Protein AF-A0A927V418-F1 (afdb_monomer)

Secondary structure (DSSP, 8-state):
--------------------SSS----EE-GGGEE-SSS-EETT-SSSSSEEEEE--TT-EEEEEESSSBSSSSS---EEEEETT-EEEEBPPPSTTSS--S-GGG-----EEEEEEEEETTEEEEEEEEEEEEETTTTEEEEEEEEEEE---BTTB-----HHHHHHHHHHHHTT-

Radius of gyration: 19.89 Å; Cα contacts (8 Å, |Δi|>4): 357; chains: 1; bounding box: 42×45×73 Å

pLDDT: mean 82.61, std 21.14, range [35.56, 98.81]

Foldseek 3Di:
DDDDDDDDDDPPPDQPFDQDDDARFTKGFDPPQWDFPDQKDALPDPPALAGKIAGADPFKKKWKAKPFADQGNADRHRIDIDTHRDITGGHGQADPVRGNDPDPPGGDFDKMKIKIFIDDPNAGFWIWIKIWHADPVRSMIGIDTLGTMGGDADVNHGGRDDPVNSVVVNVVSVVVD

Mean predicted aligned error: 9.59 Å

Structure (mmCIF, N/CA/C/O backbone):
data_AF-A0A927V418-F1
#
_entry.id   AF-A0A927V418-F1
#
loop_
_atom_site.group_PDB
_atom_site.id
_atom_site.type_symbol
_atom_site.label_atom_id
_atom_site.label_alt_id
_atom_site.label_comp_id
_atom_site.label_asym_id
_atom_site.label_entity_id
_atom_site.label_seq_id
_atom_site.pdbx_PDB_ins_code
_atom_site.Cartn_x
_atom_site.Cartn_y
_atom_site.Cartn_z
_atom_site.occupancy
_atom_site.B_iso_or_equiv
_atom_site.auth_seq_id
_atom_site.auth_comp_id
_atom_site.auth_asym_id
_atom_site.auth_atom_id
_atom_site.pdbx_PDB_model_num
ATOM 1 N N . MET A 1 1 ? 24.814 -30.895 47.192 1.00 38.69 1 MET A N 1
ATOM 2 C CA . MET A 1 1 ? 23.683 -30.718 46.252 1.00 38.69 1 MET A CA 1
ATOM 3 C C . MET A 1 1 ? 23.648 -29.269 45.797 1.00 38.69 1 MET A C 1
ATOM 5 O O . MET A 1 1 ? 23.411 -28.400 46.620 1.00 38.69 1 MET A O 1
ATOM 9 N N . LYS A 1 2 ? 23.977 -28.995 44.530 1.00 36.50 2 LYS A N 1
ATOM 10 C CA . LYS A 1 2 ? 23.901 -27.655 43.929 1.00 36.50 2 LYS A CA 1
ATOM 11 C C . LYS A 1 2 ? 22.624 -27.605 43.089 1.00 36.50 2 LYS A C 1
ATOM 13 O O . LYS A 1 2 ? 22.547 -28.309 42.086 1.00 36.50 2 LYS A O 1
ATOM 18 N N . HIS A 1 3 ? 21.628 -26.830 43.508 1.00 35.56 3 HIS A N 1
ATOM 19 C CA . HIS A 1 3 ? 20.439 -26.578 42.697 1.00 35.56 3 HIS A CA 1
ATOM 20 C C . HIS A 1 3 ? 20.798 -25.577 41.592 1.00 35.56 3 HIS A C 1
ATOM 22 O O . HIS A 1 3 ? 21.180 -24.445 41.877 1.00 35.56 3 HIS A O 1
ATOM 28 N N . LYS A 1 4 ? 20.713 -26.010 40.330 1.00 36.62 4 LYS A N 1
ATOM 29 C CA . LYS A 1 4 ? 20.701 -25.115 39.169 1.00 36.62 4 LYS A CA 1
ATOM 30 C C . LYS A 1 4 ? 19.264 -24.627 38.986 1.00 36.62 4 LYS A C 1
ATOM 32 O O . LYS A 1 4 ? 18.394 -25.422 38.640 1.00 36.62 4 LYS A O 1
ATOM 37 N N . LEU A 1 5 ? 19.023 -23.347 39.255 1.00 37.84 5 LEU A N 1
ATOM 38 C CA . LEU A 1 5 ? 17.782 -22.668 38.893 1.00 37.84 5 LEU A CA 1
ATOM 39 C C . LEU A 1 5 ? 17.856 -22.344 37.393 1.00 37.84 5 LEU A C 1
ATOM 41 O O . LEU A 1 5 ? 18.776 -21.657 36.951 1.00 37.84 5 LEU A O 1
ATOM 45 N N . SER A 1 6 ? 16.933 -22.905 36.615 1.00 37.12 6 SER A N 1
ATOM 46 C CA . SER A 1 6 ? 16.809 -22.669 35.177 1.00 37.12 6 SER A CA 1
ATOM 47 C C . SER A 1 6 ? 16.059 -21.355 34.960 1.00 37.12 6 SER A C 1
ATOM 49 O O . SER A 1 6 ? 14.931 -21.208 35.427 1.00 37.12 6 SER A O 1
ATOM 51 N N . VAL A 1 7 ? 16.692 -20.391 34.292 1.00 41.69 7 VAL A N 1
ATOM 52 C CA . VAL A 1 7 ? 16.068 -19.120 33.904 1.00 41.69 7 VAL A CA 1
ATOM 53 C C . VAL A 1 7 ? 15.251 -19.378 32.640 1.00 41.69 7 VAL A C 1
ATOM 55 O O . VAL A 1 7 ? 15.810 -19.575 31.564 1.00 41.69 7 VAL A O 1
ATOM 58 N N . VAL A 1 8 ? 13.925 -19.400 32.771 1.00 40.03 8 VAL A N 1
ATOM 59 C CA . VAL A 1 8 ? 13.009 -19.350 31.626 1.00 40.03 8 VAL A CA 1
ATOM 60 C C . VAL A 1 8 ? 12.964 -17.900 31.154 1.00 40.03 8 VAL A C 1
ATOM 62 O O . VAL A 1 8 ? 12.378 -17.040 31.809 1.00 40.03 8 VAL A O 1
ATOM 65 N N . GLY A 1 9 ? 13.642 -17.619 30.043 1.00 35.78 9 GLY A N 1
ATOM 66 C CA . GLY A 1 9 ? 13.575 -16.330 29.364 1.00 35.78 9 GLY A CA 1
ATOM 67 C C . GLY A 1 9 ? 12.214 -16.162 28.697 1.00 35.78 9 GLY A C 1
ATOM 68 O O . GLY A 1 9 ? 11.916 -16.835 27.713 1.00 35.78 9 GLY A O 1
ATOM 69 N N . VAL A 1 10 ? 11.386 -15.267 29.231 1.00 44.53 10 VAL A N 1
ATOM 70 C CA . VAL A 1 10 ? 10.172 -14.800 28.559 1.00 44.53 10 VAL A CA 1
ATOM 71 C C . VAL A 1 10 ? 10.591 -13.722 27.560 1.00 44.53 10 VAL A C 1
ATOM 73 O O . VAL A 1 10 ? 10.957 -12.613 27.944 1.00 44.53 10 VAL A O 1
ATOM 76 N N . LEU A 1 11 ? 10.566 -14.062 26.272 1.00 39.34 11 LEU A N 1
ATOM 77 C CA . LEU A 1 11 ? 10.676 -13.110 25.167 1.00 39.34 11 LEU A CA 1
ATOM 78 C C . LEU A 1 11 ? 9.386 -12.276 25.118 1.00 39.34 11 LEU A C 1
ATOM 80 O O . LEU A 1 11 ? 8.383 -12.698 24.545 1.00 39.34 11 LEU A O 1
ATOM 84 N N . LEU A 1 12 ? 9.396 -11.095 25.742 1.00 40.78 12 LEU A N 1
ATOM 85 C CA . LEU A 1 12 ? 8.393 -10.069 25.464 1.00 40.78 12 LEU A CA 1
ATOM 86 C C . LEU A 1 12 ? 8.683 -9.482 24.077 1.00 40.78 12 LEU A C 1
ATOM 88 O O . LEU A 1 12 ? 9.586 -8.662 23.921 1.00 40.78 12 LEU A O 1
ATOM 92 N N . PHE A 1 13 ? 7.902 -9.877 23.073 1.00 42.91 13 PHE A N 1
ATOM 93 C CA . PHE A 1 13 ? 7.750 -9.072 21.864 1.00 42.91 13 PHE A CA 1
ATOM 94 C C . PHE A 1 13 ? 7.069 -7.763 22.269 1.00 42.91 13 PHE A C 1
ATOM 96 O O . PHE A 1 13 ? 5.872 -7.727 22.557 1.00 42.91 13 PHE A O 1
ATOM 103 N N . GLY A 1 14 ? 7.864 -6.698 22.367 1.00 35.94 14 GLY A N 1
ATOM 104 C CA . GLY A 1 14 ? 7.381 -5.355 22.649 1.00 35.94 14 GLY A CA 1
ATOM 105 C C . GLY A 1 14 ? 6.449 -4.894 21.537 1.00 35.94 14 GLY A C 1
ATOM 106 O O . GLY A 1 14 ? 6.894 -4.540 20.449 1.00 35.94 14 GLY A O 1
ATOM 107 N N . VAL A 1 15 ? 5.148 -4.892 21.815 1.00 45.62 15 VAL A N 1
ATOM 108 C CA . VAL A 1 15 ? 4.172 -4.133 21.036 1.00 45.62 15 VAL A CA 1
ATOM 109 C C . VAL A 1 15 ? 4.463 -2.663 21.320 1.00 45.62 15 VAL A C 1
ATOM 111 O O . VAL A 1 15 ? 4.125 -2.152 22.387 1.00 45.62 15 VAL A O 1
ATOM 114 N N . ILE A 1 16 ? 5.159 -1.995 20.401 1.00 45.41 16 ILE A N 1
ATOM 115 C CA . ILE A 1 16 ? 5.385 -0.551 20.480 1.00 45.41 16 ILE A CA 1
ATOM 116 C C . ILE A 1 16 ? 4.035 0.120 20.212 1.00 45.41 16 ILE A C 1
ATOM 118 O O . ILE A 1 16 ? 3.603 0.249 19.069 1.00 45.41 16 ILE A O 1
ATOM 122 N N . LEU A 1 17 ? 3.337 0.489 21.287 1.00 42.97 17 LEU A N 1
ATOM 123 C CA . LEU A 1 17 ? 2.155 1.342 21.233 1.00 42.97 17 LEU A CA 1
ATOM 124 C C . LEU A 1 17 ? 2.634 2.780 21.023 1.00 42.97 17 LEU A C 1
ATOM 126 O O . LEU A 1 17 ? 3.078 3.435 21.965 1.00 42.97 17 LEU A O 1
ATOM 130 N N . ILE A 1 18 ? 2.566 3.267 19.787 1.00 54.09 18 ILE A N 1
ATOM 131 C CA . ILE A 1 18 ? 2.773 4.685 19.493 1.00 54.09 18 ILE A CA 1
ATOM 132 C C . ILE A 1 18 ? 1.491 5.414 19.912 1.00 54.09 18 ILE A C 1
ATOM 134 O O . ILE A 1 18 ? 0.432 5.216 19.319 1.00 54.09 18 ILE A O 1
ATOM 138 N N . VAL A 1 19 ? 1.568 6.212 20.980 1.00 42.97 19 VAL A N 1
ATOM 139 C CA . VAL A 1 19 ? 0.462 7.048 21.468 1.00 42.97 19 VAL A CA 1
ATOM 140 C C . VAL A 1 19 ? 0.762 8.496 21.086 1.00 42.97 19 VAL A C 1
ATOM 142 O O . VAL A 1 19 ? 1.506 9.180 21.783 1.00 42.97 19 VAL A O 1
ATOM 145 N N . CYS A 1 20 ? 0.183 8.970 19.982 1.00 42.88 20 CYS A N 1
ATOM 146 C CA . CYS A 1 20 ? 0.191 10.386 19.609 1.00 42.88 20 CYS A CA 1
ATOM 147 C C . CYS A 1 20 ? -1.203 10.979 19.859 1.00 42.88 20 CYS A C 1
ATOM 149 O O . CYS A 1 20 ? -2.197 10.517 19.306 1.00 42.88 20 CYS A O 1
ATOM 151 N N . SER A 1 21 ? -1.270 11.983 20.736 1.00 46.53 21 SER A N 1
ATOM 152 C CA . SER A 1 21 ? -2.501 12.618 21.217 1.00 46.53 21 SER A CA 1
ATOM 153 C C . SER A 1 21 ? -2.989 13.722 20.272 1.00 46.53 21 SER A C 1
ATOM 155 O O . SER A 1 21 ? -2.475 14.837 20.323 1.00 46.53 21 SER A O 1
ATOM 157 N N . HIS A 1 22 ? -4.020 13.414 19.485 1.00 42.81 22 HIS A N 1
ATOM 158 C CA . HIS A 1 22 ? -5.238 14.209 19.254 1.00 42.81 22 HIS A CA 1
ATOM 159 C C . HIS A 1 22 ? -6.275 13.193 18.757 1.00 42.81 22 HIS A C 1
ATOM 161 O O . HIS A 1 22 ? -6.073 12.577 17.716 1.00 42.81 22 HIS A O 1
ATOM 167 N N . ASN A 1 23 ? -7.314 12.953 19.563 1.00 56.22 23 ASN A N 1
ATOM 168 C CA . ASN A 1 23 ? -8.099 11.710 19.618 1.00 56.22 23 ASN A CA 1
ATOM 169 C C . ASN A 1 23 ? -7.238 10.537 20.118 1.00 56.22 23 ASN A C 1
ATOM 171 O O . ASN A 1 23 ? -6.159 10.275 19.601 1.00 56.22 23 ASN A O 1
ATOM 175 N N . ASN A 1 24 ? -7.670 9.835 21.170 1.00 80.69 24 ASN A N 1
ATOM 176 C CA . ASN A 1 24 ? -6.973 8.644 21.673 1.00 80.69 24 ASN A CA 1
ATOM 177 C C . ASN A 1 24 ? -7.115 7.499 20.652 1.00 80.69 24 ASN A C 1
ATOM 179 O O . ASN A 1 24 ? -7.808 6.524 20.930 1.00 80.69 24 ASN A O 1
ATOM 183 N N . ILE A 1 25 ? -6.534 7.610 19.459 1.00 91.56 25 ILE A N 1
ATOM 184 C CA . ILE A 1 25 ? -6.507 6.544 18.460 1.00 91.56 25 ILE A CA 1
ATOM 185 C C . ILE A 1 25 ? -5.426 5.560 18.891 1.00 91.56 25 ILE A C 1
ATOM 187 O O . ILE A 1 25 ? -4.277 5.922 19.132 1.00 91.56 25 ILE A O 1
ATOM 191 N N . THR A 1 26 ? -5.811 4.300 19.049 1.00 92.88 26 THR A N 1
ATOM 192 C CA . THR A 1 26 ? -4.867 3.210 19.288 1.00 92.88 26 THR A CA 1
ATOM 193 C C . THR A 1 26 ? -4.570 2.540 17.961 1.00 92.88 26 THR A C 1
ATOM 195 O O . THR A 1 26 ? -5.497 2.212 17.222 1.00 92.88 26 THR A O 1
ATOM 198 N N . ALA A 1 27 ? -3.293 2.305 17.692 1.00 94.69 27 ALA A N 1
ATOM 199 C CA . ALA A 1 27 ? -2.795 1.676 16.482 1.00 94.69 27 ALA A CA 1
ATOM 200 C C . ALA A 1 27 ? -1.891 0.489 16.839 1.00 94.69 27 ALA A C 1
ATOM 202 O O . ALA A 1 27 ? -1.246 0.483 17.890 1.00 94.69 27 ALA A O 1
ATOM 203 N N . LYS A 1 28 ? -1.841 -0.518 15.966 1.00 95.31 28 LYS A N 1
ATOM 204 C CA . LYS A 1 28 ? -0.854 -1.601 16.023 1.00 95.31 28 LYS A CA 1
ATOM 205 C C . LYS A 1 28 ? -0.210 -1.792 14.657 1.00 95.31 28 LYS A C 1
ATOM 207 O O . LYS A 1 28 ? -0.891 -1.675 13.643 1.00 95.31 28 LYS A O 1
ATOM 212 N N . ASN A 1 29 ? 1.066 -2.156 14.646 1.00 96.69 29 ASN A N 1
ATOM 213 C CA . ASN A 1 29 ? 1.723 -2.622 13.432 1.00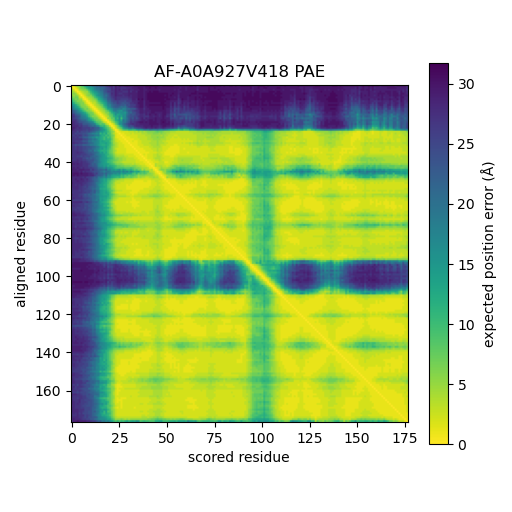 96.69 29 ASN A CA 1
ATOM 214 C C . ASN A 1 29 ? 1.301 -4.062 13.123 1.00 96.69 29 ASN A C 1
ATOM 216 O O . ASN A 1 29 ? 1.277 -4.909 14.018 1.00 96.69 29 ASN A O 1
ATOM 220 N N . ASP A 1 30 ? 0.999 -4.340 11.860 1.00 96.75 30 ASP A N 1
ATOM 221 C CA . ASP A 1 30 ? 0.641 -5.667 11.376 1.00 96.75 30 ASP A CA 1
ATOM 222 C C . ASP A 1 30 ? 1.177 -5.867 9.956 1.00 96.75 30 ASP A C 1
ATOM 224 O O . ASP A 1 30 ? 0.525 -5.530 8.974 1.00 96.75 30 ASP A O 1
ATOM 228 N N . LYS A 1 31 ? 2.402 -6.387 9.830 1.00 93.69 31 LYS A N 1
ATOM 229 C CA . LYS A 1 31 ? 3.027 -6.627 8.517 1.00 93.69 31 LYS A CA 1
ATOM 230 C C . LYS A 1 31 ? 2.417 -7.819 7.772 1.00 93.69 31 LYS A C 1
ATOM 232 O O . LYS A 1 31 ? 2.701 -7.987 6.596 1.00 93.69 31 LYS A O 1
ATOM 237 N N . SER A 1 32 ? 1.591 -8.639 8.432 1.00 95.50 32 SER A N 1
ATOM 238 C CA . SER A 1 32 ? 1.015 -9.843 7.816 1.00 95.50 32 SER A CA 1
ATOM 239 C C . SER A 1 32 ? -0.061 -9.543 6.768 1.00 95.50 32 SER A C 1
ATOM 241 O O . SER A 1 32 ? -0.390 -10.417 5.972 1.00 95.50 32 SER A O 1
ATOM 243 N N . ILE A 1 33 ? -0.580 -8.311 6.741 1.00 97.56 33 ILE A N 1
ATOM 244 C CA . ILE A 1 33 ? -1.630 -7.885 5.806 1.00 97.56 33 ILE A CA 1
ATOM 245 C C . ILE A 1 33 ? -1.097 -7.536 4.409 1.00 97.56 33 ILE A C 1
ATOM 247 O O . ILE A 1 33 ? -1.898 -7.308 3.504 1.00 97.56 33 ILE A O 1
ATOM 251 N N . VAL A 1 34 ? 0.231 -7.474 4.238 1.00 98.06 34 VAL A N 1
ATOM 252 C CA . VAL A 1 34 ? 0.909 -7.153 2.975 1.00 98.06 34 VAL A CA 1
ATOM 253 C C . VAL A 1 34 ? 1.863 -8.281 2.617 1.00 98.06 34 VAL A C 1
ATOM 255 O O . VAL A 1 34 ? 2.750 -8.635 3.392 1.00 98.06 34 VAL A O 1
ATOM 258 N N . GLU A 1 35 ? 1.711 -8.816 1.414 1.00 98.12 35 GLU A N 1
ATOM 259 C CA . GLU A 1 35 ? 2.591 -9.829 0.847 1.00 98.12 35 GLU A CA 1
ATOM 260 C C . GLU A 1 35 ? 3.097 -9.354 -0.520 1.00 98.12 35 GLU A C 1
ATOM 262 O O . GLU A 1 35 ? 2.336 -8.815 -1.327 1.00 98.12 35 GLU A O 1
ATOM 267 N N . PHE A 1 36 ? 4.378 -9.596 -0.801 1.00 97.44 36 PHE A N 1
ATOM 268 C CA . PHE A 1 36 ? 4.953 -9.427 -2.133 1.00 97.44 36 PHE A CA 1
ATOM 269 C C . PHE A 1 36 ? 5.203 -10.809 -2.746 1.00 97.44 36 PHE A C 1
ATOM 271 O O . PHE A 1 36 ? 6.158 -11.480 -2.347 1.00 97.44 36 PHE A O 1
ATOM 278 N N . PRO A 1 37 ? 4.377 -11.255 -3.716 1.00 95.69 37 PRO A N 1
ATOM 279 C CA . PRO A 1 37 ? 4.562 -12.551 -4.375 1.00 95.69 37 PRO A CA 1
ATOM 280 C C . PRO A 1 37 ? 5.925 -12.724 -5.060 1.00 95.69 37 PRO A C 1
ATOM 282 O O . PRO A 1 37 ? 6.387 -13.848 -5.247 1.00 95.69 37 PRO A O 1
ATOM 285 N N . VAL A 1 38 ? 6.578 -11.619 -5.427 1.00 93.19 38 VAL A N 1
ATOM 286 C CA . VAL A 1 38 ? 7.971 -11.583 -5.889 1.00 93.19 38 VAL A CA 1
ATOM 287 C C . VAL A 1 38 ? 8.730 -10.508 -5.116 1.00 93.19 38 VAL A C 1
ATOM 289 O O . VAL A 1 38 ? 8.169 -9.458 -4.807 1.00 93.19 38 VAL A O 1
ATOM 292 N N . GLN A 1 39 ? 10.006 -10.767 -4.818 1.00 92.31 39 GLN A N 1
ATOM 293 C CA . GLN A 1 39 ? 10.859 -9.848 -4.048 1.00 92.31 39 GLN A CA 1
ATOM 294 C C . GLN A 1 39 ? 11.223 -8.575 -4.818 1.00 92.31 39 GLN A C 1
ATOM 296 O O . GLN A 1 39 ? 11.509 -7.551 -4.207 1.00 92.31 39 GLN A O 1
ATOM 301 N N . SER A 1 40 ? 11.232 -8.652 -6.146 1.00 93.06 40 SER A N 1
ATOM 302 C CA . SER A 1 40 ? 11.414 -7.507 -7.023 1.00 93.06 40 SER A CA 1
ATOM 303 C C . SER A 1 40 ? 10.767 -7.757 -8.377 1.00 93.06 40 SER A C 1
ATOM 305 O O . SER A 1 40 ? 10.645 -8.898 -8.838 1.00 93.06 40 SER A O 1
ATOM 307 N N . TYR A 1 41 ? 10.364 -6.671 -9.021 1.00 90.44 41 TYR A N 1
ATOM 308 C CA . TYR A 1 41 ? 9.853 -6.667 -10.381 1.00 90.44 41 TYR A CA 1
ATOM 309 C C . TYR A 1 41 ? 10.928 -6.155 -11.326 1.00 90.44 41 TYR A C 1
ATOM 311 O O . TYR A 1 41 ? 11.502 -5.097 -11.090 1.00 90.44 41 TYR A O 1
ATOM 319 N N . ASN A 1 42 ? 11.184 -6.879 -12.412 1.00 87.75 42 ASN A N 1
ATOM 320 C CA . ASN A 1 42 ? 12.018 -6.382 -13.494 1.00 87.75 42 ASN A CA 1
ATOM 321 C C . ASN A 1 42 ? 11.122 -5.902 -14.639 1.00 87.75 42 ASN A C 1
ATOM 323 O O . ASN A 1 42 ? 10.296 -6.669 -15.128 1.00 87.75 42 ASN A O 1
ATOM 327 N N . GLY A 1 43 ? 11.329 -4.671 -15.108 1.00 78.25 43 GLY A N 1
ATOM 328 C CA . GLY A 1 43 ? 10.566 -4.071 -16.208 1.00 78.25 43 GLY A CA 1
ATOM 329 C C . GLY A 1 43 ? 10.657 -4.817 -17.544 1.00 78.25 43 GLY A C 1
ATOM 330 O O . GLY A 1 43 ? 9.897 -4.526 -18.462 1.00 78.25 43 GLY A O 1
ATOM 331 N N . THR A 1 44 ? 11.579 -5.773 -17.670 1.00 77.50 44 THR A N 1
ATOM 332 C CA . THR A 1 44 ? 11.714 -6.643 -18.847 1.00 77.50 44 THR A CA 1
ATOM 333 C C . THR A 1 44 ? 10.836 -7.898 -18.786 1.00 77.50 44 THR A C 1
ATOM 335 O O . THR A 1 44 ? 10.715 -8.607 -19.787 1.00 77.50 44 THR A O 1
ATOM 338 N N . TYR A 1 45 ? 10.211 -8.201 -17.644 1.00 78.25 45 TYR A N 1
ATOM 339 C CA . TYR A 1 45 ? 9.360 -9.379 -17.496 1.00 78.25 45 TYR A CA 1
ATOM 340 C C . TYR A 1 45 ? 7.998 -9.155 -18.153 1.00 78.25 45 TYR A C 1
ATOM 342 O O . TYR A 1 45 ? 7.199 -8.349 -17.698 1.00 78.25 45 TYR A O 1
ATOM 350 N N . SER A 1 46 ? 7.691 -9.924 -19.199 1.00 69.94 46 SER A N 1
ATOM 351 C CA . SER A 1 46 ? 6.401 -9.841 -19.898 1.00 69.94 46 SER A CA 1
ATOM 352 C C . SER A 1 46 ? 5.271 -10.629 -19.222 1.00 69.94 46 SER A C 1
ATOM 354 O O . SER A 1 46 ? 4.124 -10.550 -19.649 1.00 69.94 46 SER A O 1
ATOM 356 N N . SER A 1 47 ? 5.591 -11.460 -18.227 1.00 76.75 47 SER A N 1
ATOM 357 C CA . SER A 1 47 ? 4.655 -12.387 -17.576 1.00 76.75 47 SER A CA 1
ATOM 358 C C . SER A 1 47 ? 3.899 -11.781 -16.393 1.00 76.75 47 SER A C 1
ATOM 360 O O . SER A 1 47 ? 2.902 -12.360 -15.966 1.00 76.75 47 SER A O 1
ATOM 362 N N . ILE A 1 48 ? 4.342 -10.632 -15.876 1.00 78.44 48 ILE A N 1
ATOM 363 C CA . ILE A 1 48 ? 3.659 -9.880 -14.820 1.00 78.44 48 ILE A CA 1
ATOM 364 C C . ILE A 1 48 ? 3.627 -8.393 -15.194 1.00 78.44 48 ILE A C 1
ATOM 366 O O . ILE A 1 48 ? 4.631 -7.879 -15.673 1.00 78.44 48 ILE A O 1
ATOM 370 N N . PRO A 1 49 ? 2.493 -7.697 -15.004 1.00 81.94 49 PRO A N 1
ATOM 371 C CA . PRO A 1 49 ? 2.327 -6.329 -15.502 1.00 81.94 49 PRO A CA 1
ATOM 372 C C . PRO A 1 49 ? 3.112 -5.277 -14.697 1.00 81.94 49 PRO A C 1
ATOM 374 O O . PRO A 1 49 ? 3.363 -4.189 -15.203 1.00 81.94 49 PRO A O 1
ATOM 377 N N . GLY A 1 50 ? 3.506 -5.601 -13.462 1.00 89.69 50 GLY A N 1
ATOM 378 C CA . GLY A 1 50 ? 4.223 -4.729 -12.533 1.00 89.69 50 GLY A CA 1
ATOM 379 C C . GLY A 1 50 ? 4.613 -5.488 -11.262 1.00 89.69 50 GLY A C 1
ATOM 380 O O . GLY A 1 50 ? 4.459 -6.710 -11.201 1.00 89.69 50 GLY A O 1
ATOM 381 N N . GLN A 1 51 ? 5.071 -4.775 -10.232 1.00 94.19 51 GLN A N 1
ATOM 382 C CA . GLN A 1 51 ? 5.310 -5.324 -8.898 1.00 94.19 51 GLN A CA 1
ATOM 383 C C . GLN A 1 51 ? 3.977 -5.742 -8.256 1.00 94.19 51 GLN A C 1
ATOM 385 O O . GLN A 1 51 ? 3.170 -4.868 -7.930 1.00 94.19 51 GLN A O 1
ATOM 390 N N . PRO A 1 52 ? 3.719 -7.049 -8.053 1.00 95.81 52 PRO A N 1
ATOM 391 C CA . PRO A 1 52 ? 2.518 -7.501 -7.370 1.00 95.81 52 PRO A CA 1
ATOM 392 C C . PRO A 1 52 ? 2.575 -7.147 -5.884 1.00 95.81 52 PRO A C 1
ATOM 394 O O . PRO A 1 52 ? 3.594 -7.351 -5.214 1.00 95.81 52 PRO A O 1
ATOM 397 N N . ILE A 1 53 ? 1.447 -6.667 -5.375 1.00 97.81 53 ILE A N 1
ATOM 398 C CA . ILE A 1 53 ? 1.207 -6.341 -3.974 1.00 97.81 53 ILE A CA 1
ATOM 399 C C . ILE A 1 53 ? -0.114 -7.002 -3.598 1.00 97.81 53 ILE A C 1
ATOM 401 O O . ILE A 1 53 ? -1.178 -6.625 -4.091 1.00 97.81 53 ILE A O 1
ATOM 405 N N . LYS A 1 54 ? -0.044 -8.022 -2.748 1.00 98.25 54 LYS A N 1
ATOM 406 C CA . LYS A 1 54 ? -1.217 -8.753 -2.280 1.00 98.25 54 LYS A CA 1
ATOM 407 C C . LYS A 1 54 ? -1.599 -8.257 -0.896 1.00 98.25 54 LYS A C 1
ATOM 409 O O . LYS A 1 54 ? -0.758 -8.201 0.002 1.00 98.25 54 LYS A O 1
ATOM 414 N N . LEU A 1 55 ? -2.869 -7.898 -0.741 1.00 98.44 55 LEU A N 1
ATOM 415 C CA . LEU A 1 55 ? -3.396 -7.272 0.467 1.00 98.44 55 LEU A CA 1
ATOM 416 C C . LEU A 1 55 ? -4.462 -8.171 1.083 1.00 98.44 55 LEU A C 1
ATOM 418 O O . LEU A 1 55 ? -5.360 -8.648 0.393 1.00 98.44 55 LEU A O 1
ATOM 422 N N . THR A 1 56 ? -4.350 -8.476 2.375 1.00 98.06 56 THR A N 1
ATOM 423 C CA . THR A 1 56 ? -5.272 -9.406 3.045 1.00 98.06 56 THR A CA 1
ATOM 424 C C . THR A 1 56 ? -5.652 -8.905 4.429 1.00 98.06 56 THR A C 1
ATOM 426 O O . THR A 1 56 ? -4.832 -8.843 5.340 1.00 98.06 56 THR A O 1
ATOM 429 N N . LEU A 1 57 ? -6.933 -8.581 4.590 1.00 97.50 57 LEU A N 1
ATOM 430 C CA . LEU A 1 57 ? -7.569 -8.295 5.872 1.00 97.50 57 LEU A CA 1
ATOM 431 C C . LEU A 1 57 ? -9.072 -8.593 5.786 1.00 97.50 57 LEU A C 1
ATOM 433 O O . LEU A 1 57 ? -9.719 -8.238 4.808 1.00 97.50 57 LEU A O 1
ATOM 437 N N . ASP A 1 58 ? -9.622 -9.272 6.784 1.00 96.00 58 ASP A N 1
ATOM 438 C CA . ASP A 1 58 ? -10.992 -9.805 6.771 1.00 96.00 58 ASP A CA 1
ATOM 439 C C . ASP A 1 58 ? -12.082 -8.768 6.405 1.00 96.00 58 ASP A C 1
ATOM 441 O O . ASP A 1 58 ? -12.249 -7.761 7.098 1.00 96.00 58 ASP A O 1
ATOM 445 N N . ASP A 1 59 ? -12.826 -9.034 5.322 1.00 95.62 59 ASP A N 1
ATOM 446 C CA . ASP A 1 59 ? -13.791 -8.153 4.627 1.00 95.62 59 ASP A CA 1
ATOM 447 C C . ASP A 1 59 ? -13.364 -6.680 4.485 1.00 95.62 59 ASP A C 1
ATOM 449 O O . ASP A 1 59 ? -14.171 -5.759 4.642 1.00 95.62 59 ASP A O 1
ATOM 453 N N . ALA A 1 60 ? -12.081 -6.437 4.232 1.00 98.19 60 ALA A N 1
ATOM 454 C CA . ALA A 1 60 ? -11.579 -5.098 3.974 1.00 98.19 60 ALA A CA 1
ATOM 455 C C . ALA A 1 60 ? -11.602 -4.746 2.480 1.00 98.19 60 ALA A C 1
ATOM 457 O O . ALA A 1 60 ? -11.416 -5.601 1.609 1.00 98.19 60 ALA A O 1
ATOM 458 N N . VAL A 1 61 ? -11.756 -3.453 2.210 1.00 98.69 61 VAL A N 1
ATOM 459 C CA . VAL A 1 61 ? -11.440 -2.815 0.931 1.00 98.69 61 VAL A CA 1
ATOM 460 C C . VAL A 1 61 ? -10.171 -1.994 1.118 1.00 98.69 61 VAL A C 1
ATOM 462 O O . VAL A 1 61 ? -10.007 -1.303 2.126 1.00 98.69 61 VAL A O 1
ATOM 465 N N . PHE A 1 62 ? -9.279 -2.070 0.141 1.00 98.75 62 PHE A N 1
ATOM 466 C CA . PHE A 1 62 ? -8.024 -1.335 0.112 1.00 98.75 62 PHE A CA 1
ATOM 467 C C . PHE A 1 62 ? -8.118 -0.255 -0.959 1.00 98.75 62 PHE A C 1
ATOM 469 O O . PHE A 1 62 ? -8.260 -0.571 -2.136 1.00 98.75 62 PHE A O 1
ATOM 476 N N . GLU A 1 63 ? -8.064 1.011 -0.555 1.00 98.62 63 GLU A N 1
ATOM 477 C CA . GLU A 1 63 ? -8.014 2.165 -1.453 1.00 98.62 63 GLU A CA 1
ATOM 478 C C . GLU A 1 63 ? -6.552 2.535 -1.689 1.00 98.62 63 GLU A C 1
ATOM 480 O O . GLU A 1 63 ? -5.905 3.137 -0.831 1.00 98.62 63 GLU A O 1
ATOM 485 N N . CYS A 1 64 ? -6.016 2.112 -2.831 1.00 98.69 64 CYS A N 1
ATOM 486 C CA . CYS A 1 64 ? -4.626 2.296 -3.213 1.00 98.69 64 CYS A CA 1
ATOM 487 C C . CYS A 1 64 ? -4.462 3.590 -4.014 1.00 98.69 64 CYS A C 1
ATOM 489 O O . CYS A 1 64 ? -5.203 3.837 -4.965 1.00 98.69 64 CYS A O 1
ATOM 491 N N . THR A 1 65 ? -3.444 4.377 -3.678 1.00 98.25 65 THR A N 1
ATOM 492 C CA . THR A 1 65 ? -3.006 5.567 -4.415 1.00 98.25 65 THR A CA 1
ATOM 493 C C . THR A 1 65 ? -1.504 5.493 -4.645 1.00 98.25 65 THR A C 1
ATOM 495 O O . THR A 1 65 ? -0.778 4.961 -3.809 1.00 98.25 65 THR A O 1
ATOM 498 N N . THR A 1 66 ? -1.013 6.019 -5.761 1.00 95.50 66 THR A N 1
ATOM 499 C CA . THR A 1 66 ? 0.426 6.129 -6.010 1.00 95.50 66 THR A CA 1
ATOM 500 C C . THR A 1 66 ? 0.801 7.498 -6.564 1.00 95.50 66 THR A C 1
ATOM 502 O O . THR A 1 66 ? 0.026 8.108 -7.302 1.00 95.50 66 THR A O 1
ATOM 505 N N . ASP A 1 67 ? 1.967 8.010 -6.165 1.00 92.00 67 ASP A N 1
ATOM 506 C CA . ASP A 1 67 ? 2.478 9.317 -6.597 1.00 92.00 67 ASP A CA 1
ATOM 507 C C . ASP A 1 67 ? 3.327 9.238 -7.874 1.00 92.00 67 ASP A C 1
ATOM 509 O O . ASP A 1 67 ? 3.395 10.204 -8.636 1.00 92.00 67 ASP A O 1
ATOM 513 N N . THR A 1 68 ? 3.921 8.076 -8.142 1.00 88.00 68 THR A N 1
ATOM 514 C CA . THR A 1 68 ? 4.599 7.743 -9.394 1.00 88.00 68 THR A CA 1
ATOM 515 C C . THR A 1 68 ? 4.203 6.341 -9.851 1.00 88.00 68 THR A C 1
ATOM 517 O O . THR A 1 68 ? 3.766 5.506 -9.068 1.00 88.00 68 THR A O 1
ATOM 520 N N . GLY A 1 69 ? 4.352 6.051 -11.142 1.00 86.19 69 GLY A N 1
ATOM 521 C CA . GLY A 1 69 ? 3.897 4.770 -11.680 1.00 86.19 69 GLY A CA 1
ATOM 522 C C . GLY A 1 69 ? 2.386 4.712 -11.894 1.00 86.19 69 GLY A C 1
ATOM 523 O O . GLY A 1 69 ? 1.725 5.740 -12.047 1.00 86.19 69 GLY A O 1
ATOM 524 N N . SER A 1 70 ? 1.855 3.496 -11.991 1.00 89.19 70 SER A N 1
ATOM 525 C CA . SER A 1 70 ? 0.438 3.243 -12.221 1.00 89.19 70 SER A CA 1
ATOM 526 C C . SER A 1 70 ? 0.006 1.847 -11.770 1.00 89.19 70 SER A C 1
ATOM 528 O O . SER A 1 70 ? 0.790 0.909 -11.802 1.00 89.19 70 SER A O 1
ATOM 530 N N . PHE A 1 71 ? -1.269 1.677 -11.429 1.00 92.56 71 PHE A N 1
ATOM 531 C CA . PHE A 1 71 ? -1.901 0.373 -11.229 1.00 92.56 71 PHE A CA 1
ATOM 532 C C . PHE A 1 71 ? -2.343 -0.325 -12.530 1.00 92.56 71 PHE A C 1
ATOM 534 O O . PHE A 1 71 ? -2.968 -1.383 -12.493 1.00 92.56 71 PHE A O 1
ATOM 541 N N . SER A 1 72 ? -2.009 0.245 -13.692 1.00 86.12 72 SER A N 1
ATOM 542 C CA . SER A 1 72 ? -2.213 -0.360 -15.007 1.00 86.12 72 SER A CA 1
ATOM 543 C C . SER A 1 72 ? -0.951 -0.239 -15.855 1.00 86.12 72 SER A C 1
ATOM 545 O O . SER A 1 72 ? -0.234 0.755 -15.810 1.00 86.12 72 SER A O 1
ATOM 547 N N . TYR A 1 73 ? -0.687 -1.261 -16.667 1.00 77.81 73 TYR A N 1
ATOM 548 C CA . TYR A 1 73 ? 0.446 -1.259 -17.592 1.00 77.81 73 TYR A CA 1
ATOM 549 C C . TYR A 1 73 ? 0.224 -0.313 -18.791 1.00 77.81 73 TYR A C 1
ATOM 551 O O . TYR A 1 73 ? 1.175 0.250 -19.330 1.00 77.81 73 TYR A O 1
ATOM 559 N N . ASN A 1 74 ? -1.032 -0.129 -19.215 1.00 77.19 74 ASN A N 1
ATOM 560 C CA . ASN A 1 74 ? -1.373 0.585 -20.455 1.00 77.19 74 ASN A CA 1
ATOM 561 C C . ASN A 1 74 ? -1.934 1.994 -20.232 1.00 77.19 74 ASN A C 1
ATOM 563 O O . ASN A 1 74 ? -1.991 2.791 -21.169 1.00 77.19 74 ASN A O 1
ATOM 567 N N . GLU A 1 75 ? -2.383 2.295 -19.018 1.00 81.31 75 GLU A N 1
ATOM 568 C CA . GLU A 1 75 ? -3.093 3.527 -18.683 1.00 81.31 75 GLU A CA 1
ATOM 569 C C . GLU A 1 75 ? -2.523 4.119 -17.401 1.00 81.31 75 GLU A C 1
ATOM 571 O O . GLU A 1 75 ? -2.075 3.379 -16.536 1.00 81.31 75 GLU A O 1
ATOM 576 N N . LEU A 1 76 ? -2.590 5.443 -17.249 1.00 83.06 76 LEU A N 1
ATOM 577 C CA . LEU A 1 76 ? -2.222 6.116 -16.003 1.00 83.06 76 LEU A CA 1
ATOM 578 C C . LEU A 1 76 ? -3.361 6.053 -14.995 1.00 83.06 76 LEU A C 1
ATOM 580 O O . LEU A 1 76 ? -4.124 7.001 -14.819 1.00 83.06 76 LEU A O 1
ATOM 584 N N . ILE A 1 77 ? -3.454 4.921 -14.318 1.00 89.50 77 ILE A N 1
ATOM 585 C CA . ILE A 1 77 ? -4.313 4.736 -13.155 1.00 89.50 77 ILE A CA 1
ATOM 586 C C . ILE A 1 77 ? -3.466 4.967 -11.904 1.00 89.50 77 ILE A C 1
ATOM 588 O O . ILE A 1 77 ? -2.636 4.125 -11.571 1.00 89.50 77 ILE A O 1
ATOM 592 N N . SER A 1 78 ? -3.640 6.104 -11.231 1.00 92.81 78 SER A N 1
ATOM 593 C CA . SER A 1 78 ? -2.939 6.423 -9.974 1.00 92.81 78 SER A CA 1
ATOM 594 C C . SER A 1 78 ? -3.749 6.088 -8.722 1.00 92.81 78 SER A C 1
ATOM 596 O O . SER A 1 78 ? -3.219 6.171 -7.619 1.00 92.81 78 SER A O 1
ATOM 598 N N . HIS A 1 79 ? -5.018 5.706 -8.882 1.00 96.19 79 HIS A N 1
ATOM 599 C CA . HIS A 1 79 ? -5.913 5.307 -7.802 1.00 96.19 79 HIS A CA 1
ATOM 600 C C . HIS A 1 79 ? -6.727 4.075 -8.208 1.00 96.19 79 HIS A C 1
ATOM 602 O O . HIS A 1 79 ? -7.315 4.052 -9.290 1.00 96.19 79 HIS A O 1
ATOM 608 N N . GLN A 1 80 ? -6.792 3.073 -7.335 1.00 96.81 80 GLN A N 1
ATOM 609 C CA . GLN A 1 80 ? -7.600 1.871 -7.525 1.00 96.81 80 GLN A CA 1
ATOM 610 C C . GLN A 1 80 ? -8.046 1.316 -6.172 1.00 96.81 80 GLN A C 1
ATOM 612 O O . GLN A 1 80 ? -7.281 1.318 -5.214 1.00 96.81 80 GLN A O 1
ATOM 617 N N . SER A 1 81 ? -9.264 0.781 -6.108 1.00 98.12 81 SER A N 1
ATOM 618 C CA . SER A 1 81 ? -9.725 0.001 -4.959 1.00 98.12 81 SER A CA 1
ATOM 619 C C . SER A 1 81 ? -9.686 -1.492 -5.273 1.00 98.12 81 SER A C 1
ATOM 621 O O . SER A 1 81 ? -10.087 -1.890 -6.368 1.00 98.12 81 SER A O 1
ATOM 623 N N . ILE A 1 82 ? -9.238 -2.308 -4.319 1.00 98.12 82 ILE A N 1
ATOM 624 C CA . ILE A 1 82 ? -9.271 -3.775 -4.417 1.00 98.12 82 ILE A CA 1
ATOM 625 C C . ILE A 1 82 ? -9.905 -4.396 -3.170 1.00 98.12 82 ILE A C 1
ATOM 627 O O . ILE A 1 82 ? -9.863 -3.818 -2.078 1.00 98.12 82 ILE A O 1
ATOM 631 N N . ALA A 1 83 ? -10.495 -5.577 -3.325 1.00 98.25 83 ALA A N 1
ATOM 632 C CA . ALA A 1 83 ? -11.011 -6.361 -2.212 1.00 98.25 83 ALA A CA 1
ATOM 633 C C . ALA A 1 83 ? -9.894 -7.155 -1.515 1.00 98.25 83 ALA A C 1
ATOM 635 O O . ALA A 1 83 ? -8.822 -7.412 -2.065 1.00 98.25 83 ALA A O 1
ATOM 636 N N . SER A 1 84 ? -10.153 -7.578 -0.280 1.00 97.88 84 SER A N 1
ATOM 637 C CA . SER A 1 84 ? -9.256 -8.471 0.450 1.00 97.88 84 SER A CA 1
ATOM 638 C C . SER A 1 84 ? -8.965 -9.774 -0.290 1.00 97.88 84 SER A C 1
ATOM 640 O O . SER A 1 84 ? -9.862 -10.425 -0.819 1.00 97.88 84 SER A O 1
ATOM 642 N N . GLY A 1 85 ? -7.689 -10.160 -0.299 1.00 96.94 85 GLY A N 1
ATOM 643 C CA . GLY A 1 85 ? -7.181 -11.330 -1.008 1.00 96.94 85 GLY A CA 1
ATOM 644 C C . GLY A 1 85 ? -6.820 -11.060 -2.470 1.00 96.94 85 GLY A C 1
ATOM 645 O O . GLY A 1 85 ? -6.137 -11.889 -3.075 1.00 96.94 85 GLY A O 1
ATOM 646 N N . GLU A 1 86 ? -7.214 -9.913 -3.030 1.00 96.88 86 GLU A N 1
ATOM 647 C CA . GLU A 1 86 ? -6.815 -9.508 -4.375 1.00 96.88 86 GLU A CA 1
ATOM 648 C C . GLU A 1 86 ? -5.370 -8.980 -4.409 1.00 96.88 86 GLU A C 1
ATOM 650 O O . GLU A 1 86 ? -4.733 -8.692 -3.391 1.00 96.88 86 GLU A O 1
ATOM 655 N N . THR A 1 87 ? -4.824 -8.898 -5.622 1.00 96.12 87 THR A N 1
ATOM 656 C CA . THR A 1 87 ? -3.481 -8.379 -5.895 1.00 96.12 87 THR A CA 1
ATOM 657 C C . THR A 1 87 ? -3.599 -7.151 -6.783 1.00 96.12 87 THR A C 1
ATOM 659 O O . THR A 1 87 ? -4.197 -7.225 -7.856 1.00 96.12 87 THR A O 1
ATOM 662 N N . VAL A 1 88 ? -2.996 -6.043 -6.358 1.00 96.12 88 VAL A N 1
ATOM 663 C CA . VAL A 1 88 ? -2.751 -4.883 -7.221 1.00 96.12 88 VAL A CA 1
ATOM 664 C C . VAL A 1 88 ? -1.335 -4.974 -7.781 1.00 96.12 88 VAL A C 1
ATOM 666 O O . VAL A 1 88 ? -0.433 -5.509 -7.135 1.00 96.12 88 VAL A O 1
ATOM 669 N N . PHE A 1 89 ? -1.128 -4.469 -8.993 1.00 94.50 89 PHE A N 1
ATOM 670 C CA . PHE A 1 89 ? 0.185 -4.432 -9.626 1.00 94.50 89 PHE A CA 1
ATOM 671 C C . PHE A 1 89 ? 0.646 -2.991 -9.750 1.00 94.50 89 PHE A C 1
ATOM 673 O O . PHE A 1 89 ? 0.041 -2.219 -10.486 1.00 94.50 89 PHE A O 1
ATOM 680 N N . TRP A 1 90 ? 1.724 -2.628 -9.059 1.00 94.00 90 TRP A N 1
ATOM 681 C CA . TRP A 1 90 ? 2.359 -1.333 -9.266 1.00 94.00 90 TRP A CA 1
ATOM 682 C C . TRP A 1 90 ? 3.309 -1.415 -10.459 1.00 94.00 90 TRP A C 1
ATOM 684 O O . TRP A 1 90 ? 4.309 -2.132 -10.447 1.00 94.00 90 TRP A O 1
ATOM 694 N N . CYS A 1 91 ? 2.965 -0.702 -11.516 1.00 89.19 91 CYS A N 1
ATOM 695 C CA . CYS A 1 91 ? 3.695 -0.643 -12.765 1.00 89.19 91 CYS A CA 1
ATOM 696 C C . CYS A 1 91 ? 4.517 0.651 -12.778 1.00 89.19 9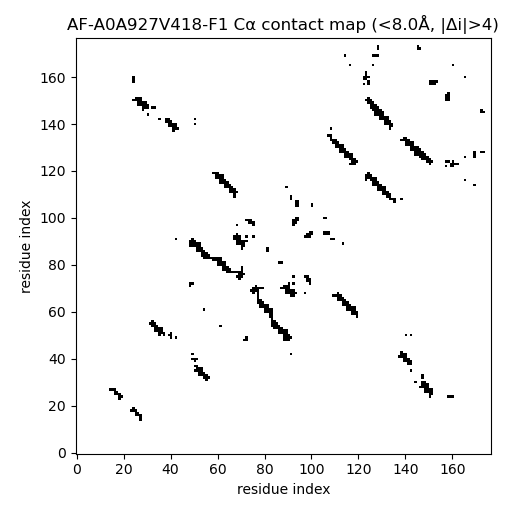1 CYS A C 1
ATOM 698 O O . CYS A 1 91 ? 3.952 1.733 -12.597 1.00 89.19 91 CYS A O 1
ATOM 700 N N . PRO A 1 92 ? 5.831 0.599 -13.026 1.00 82.75 92 PRO A N 1
ATOM 701 C CA . PRO A 1 92 ? 6.586 1.817 -13.275 1.00 82.75 92 PRO A CA 1
ATOM 702 C C . PRO A 1 92 ? 6.052 2.499 -14.542 1.00 82.75 92 PRO A C 1
ATOM 704 O O . PRO A 1 92 ? 5.849 1.865 -15.576 1.00 82.75 92 PRO A O 1
ATOM 707 N N . SER A 1 93 ? 5.802 3.804 -14.467 1.00 68.19 93 SER A N 1
ATOM 708 C CA . SER A 1 93 ? 5.316 4.577 -15.609 1.00 68.19 93 SE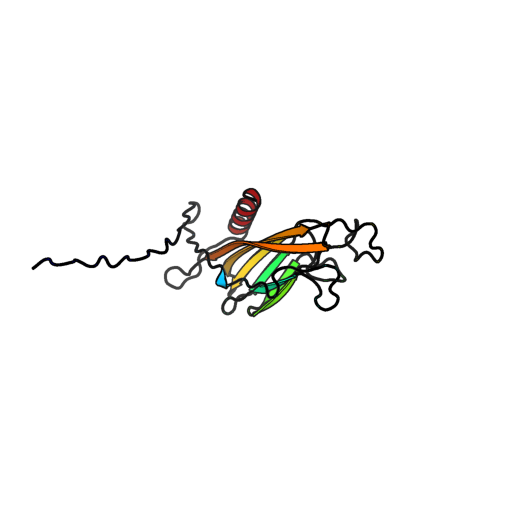R A CA 1
ATOM 709 C C . SER A 1 93 ? 6.497 4.926 -16.505 1.00 68.19 93 SER A C 1
ATOM 711 O O . SER A 1 93 ? 7.443 5.585 -16.072 1.00 68.19 93 SER A O 1
ATOM 713 N N . TYR A 1 94 ? 6.442 4.507 -17.765 1.00 62.50 94 TYR A N 1
ATOM 714 C CA . TYR A 1 94 ? 7.494 4.781 -18.738 1.00 62.50 94 TYR A CA 1
ATOM 715 C C . TYR A 1 94 ? 7.180 6.092 -19.493 1.00 62.50 94 TYR A C 1
ATOM 717 O O . TYR A 1 94 ? 6.085 6.235 -20.009 1.00 62.50 94 TYR A O 1
ATOM 725 N N . ASN A 1 95 ? 8.158 7.003 -19.593 1.00 54.09 95 ASN A N 1
ATOM 726 C CA . ASN A 1 95 ? 8.184 8.336 -20.245 1.00 54.09 95 ASN A CA 1
ATOM 727 C C . ASN A 1 95 ? 7.576 9.573 -19.542 1.00 54.09 95 ASN A C 1
ATOM 729 O O . ASN A 1 95 ? 6.737 9.501 -18.650 1.00 54.09 95 ASN A O 1
ATOM 733 N N . GLU A 1 96 ? 8.034 10.735 -20.033 1.00 45.03 96 GLU A N 1
ATOM 734 C CA . GLU A 1 96 ? 7.750 12.116 -19.598 1.00 45.03 96 GLU A CA 1
ATOM 735 C C . GLU A 1 96 ? 6.269 12.544 -19.670 1.00 45.03 96 GLU A C 1
ATOM 737 O O . GLU A 1 96 ? 5.907 13.565 -19.096 1.00 45.03 96 GLU A O 1
ATOM 742 N N . ASN A 1 97 ? 5.404 11.756 -20.321 1.00 49.25 97 ASN A N 1
ATOM 743 C CA . ASN A 1 97 ? 3.963 12.016 -20.447 1.00 49.25 97 ASN A CA 1
ATOM 744 C C . ASN A 1 97 ? 3.099 10.894 -19.841 1.00 49.25 97 ASN A C 1
ATOM 746 O O . ASN A 1 97 ? 1.891 10.851 -20.080 1.00 49.25 97 ASN A O 1
ATOM 750 N N . GLY A 1 98 ? 3.724 9.958 -19.120 1.00 48.09 98 GLY A N 1
ATOM 751 C CA . GLY A 1 98 ? 3.072 8.815 -18.492 1.00 48.09 98 GLY A CA 1
ATOM 752 C C . GLY A 1 98 ? 2.409 7.825 -19.463 1.00 48.09 98 GLY A C 1
ATOM 753 O O . GLY A 1 98 ? 1.396 7.215 -19.159 1.00 48.09 98 GLY A O 1
ATOM 754 N N . LYS A 1 99 ? 2.943 7.639 -20.669 1.00 44.75 99 LYS A N 1
ATOM 755 C CA . LYS A 1 99 ? 2.464 6.591 -21.587 1.00 44.75 99 LYS A CA 1
ATOM 756 C C . LYS A 1 99 ? 3.543 5.549 -21.762 1.00 44.75 99 LYS A C 1
ATOM 758 O O . LYS A 1 99 ? 4.603 5.939 -22.217 1.00 44.75 99 LYS A O 1
ATOM 763 N N . ALA A 1 100 ? 3.266 4.260 -21.549 1.00 45.19 100 ALA A N 1
ATOM 764 C CA . ALA A 1 100 ? 4.207 3.167 -21.828 1.00 45.19 100 ALA A CA 1
ATOM 765 C C . ALA A 1 100 ? 5.106 3.466 -23.055 1.00 45.19 100 ALA A C 1
ATOM 767 O O . ALA A 1 100 ? 4.632 3.564 -24.190 1.00 45.19 100 ALA A O 1
ATOM 768 N N . SER A 1 101 ? 6.395 3.739 -22.821 1.00 42.31 101 SER A N 1
ATOM 769 C CA . SER A 1 101 ? 7.316 4.156 -23.879 1.00 42.31 101 SER A CA 1
ATOM 770 C C . SER A 1 101 ? 7.631 2.964 -24.769 1.00 42.31 101 SER A C 1
ATOM 772 O O . SER A 1 101 ? 8.283 2.023 -24.328 1.00 42.31 101 SER A O 1
ATOM 774 N N . ALA A 1 102 ? 7.246 3.028 -26.043 1.00 40.03 102 ALA A N 1
ATOM 775 C CA . ALA A 1 102 ? 7.672 2.056 -27.053 1.00 40.03 102 ALA A CA 1
ATOM 776 C C . ALA A 1 102 ? 9.186 2.132 -27.363 1.00 40.03 102 ALA A C 1
ATOM 778 O O . ALA A 1 102 ? 9.719 1.294 -28.087 1.00 40.03 102 ALA A O 1
ATOM 779 N N . THR A 1 103 ? 9.891 3.133 -26.828 1.00 40.16 103 THR A N 1
ATOM 780 C CA . THR A 1 103 ? 11.335 3.325 -26.982 1.00 40.16 103 THR A CA 1
ATOM 781 C C . THR A 1 103 ? 12.035 3.249 -25.625 1.00 40.16 103 THR A C 1
ATOM 783 O O . THR A 1 103 ? 11.854 4.113 -24.765 1.00 40.16 103 THR A O 1
ATOM 786 N N . LEU A 1 104 ? 12.894 2.235 -25.472 1.00 44.81 104 LEU A N 1
ATOM 787 C CA . LEU A 1 104 ? 13.750 1.965 -24.302 1.00 44.81 104 LEU A CA 1
ATOM 788 C C . LEU A 1 104 ? 14.751 3.093 -23.975 1.00 44.81 104 LEU A C 1
ATOM 790 O O . LEU A 1 104 ? 15.401 3.066 -22.938 1.00 44.81 104 LEU A O 1
ATOM 794 N N . ASN A 1 105 ? 14.877 4.108 -24.834 1.00 42.22 105 ASN A N 1
ATOM 795 C CA . ASN A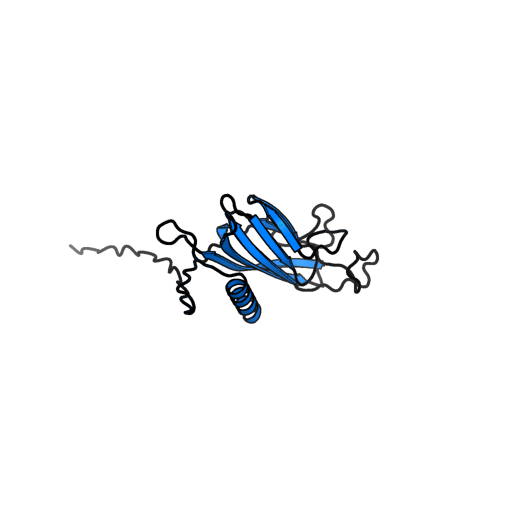 1 105 ? 15.951 5.102 -24.756 1.00 42.22 105 ASN A CA 1
ATOM 796 C C . ASN A 1 105 ? 15.664 6.276 -23.797 1.00 42.22 105 ASN A C 1
ATOM 798 O O . ASN A 1 105 ? 16.493 7.177 -23.696 1.00 42.22 105 ASN A O 1
ATOM 802 N N . ARG A 1 106 ? 14.493 6.321 -23.139 1.00 48.84 106 ARG A N 1
ATOM 803 C CA . ARG A 1 106 ? 14.102 7.388 -22.184 1.00 48.84 106 ARG A CA 1
ATOM 804 C C . ARG A 1 106 ? 13.303 6.837 -20.995 1.00 48.84 106 ARG A C 1
ATOM 806 O O . ARG A 1 106 ? 12.322 7.437 -20.558 1.00 48.84 106 ARG A O 1
ATOM 813 N N . VAL A 1 107 ? 13.684 5.657 -20.513 1.00 54.69 107 VAL A N 1
ATOM 814 C CA . VAL A 1 107 ? 13.128 5.084 -19.284 1.00 54.69 107 VAL A CA 1
ATOM 815 C C . VAL A 1 107 ? 13.828 5.744 -18.103 1.00 54.69 107 VAL A C 1
ATOM 817 O O . VAL A 1 107 ? 14.958 5.397 -17.782 1.00 54.69 107 VAL A O 1
ATOM 820 N N . THR A 1 108 ? 13.178 6.720 -17.475 1.00 61.16 108 THR A N 1
ATOM 821 C CA . THR A 1 108 ? 13.610 7.181 -16.154 1.00 61.16 108 THR A CA 1
ATOM 822 C C . THR A 1 108 ? 13.091 6.176 -15.139 1.00 61.16 108 THR A C 1
ATOM 824 O O . THR A 1 108 ? 11.879 6.016 -14.981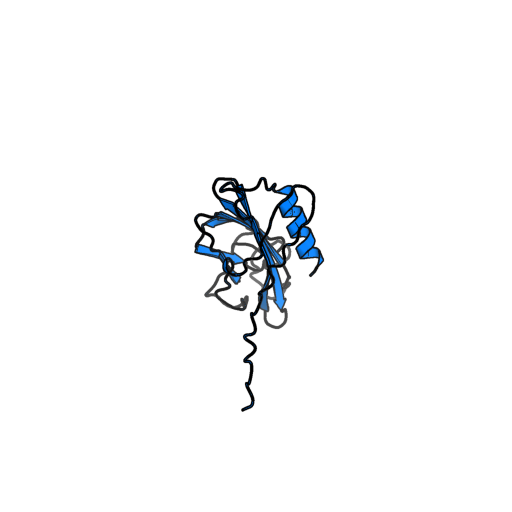 1.00 61.16 108 THR A O 1
ATOM 827 N N . VAL A 1 109 ? 14.001 5.453 -14.492 1.00 69.94 109 VAL A N 1
ATOM 828 C CA . VAL A 1 109 ? 13.643 4.617 -13.351 1.00 69.94 109 VAL A CA 1
ATOM 829 C C . VAL A 1 109 ? 13.395 5.558 -12.180 1.00 69.94 109 VAL A C 1
ATOM 831 O O . VAL A 1 109 ? 14.299 6.243 -11.719 1.00 69.94 109 VAL A O 1
ATOM 834 N N . ASN A 1 110 ? 12.142 5.627 -11.741 1.00 77.06 110 ASN A N 1
ATOM 835 C CA . ASN A 1 110 ? 11.740 6.461 -10.620 1.00 77.06 110 ASN A CA 1
ATOM 836 C C . ASN A 1 110 ? 11.413 5.592 -9.414 1.00 77.06 110 ASN A C 1
ATOM 838 O O . ASN A 1 110 ? 10.867 4.495 -9.553 1.00 77.06 110 ASN A O 1
ATOM 842 N N . ASN A 1 111 ? 11.692 6.144 -8.239 1.00 89.50 111 ASN A N 1
ATOM 843 C CA . ASN A 1 111 ? 11.121 5.650 -7.001 1.00 89.50 111 ASN A CA 1
ATOM 844 C C . ASN A 1 111 ? 9.658 6.102 -6.899 1.00 89.50 111 ASN A C 1
ATOM 846 O O . ASN A 1 111 ? 9.248 7.077 -7.540 1.00 89.50 111 ASN A O 1
ATOM 850 N N . GLY A 1 112 ? 8.873 5.413 -6.083 1.00 91.94 112 GLY A N 1
ATOM 851 C CA . GLY A 1 112 ? 7.472 5.750 -5.870 1.00 91.94 112 GLY A CA 1
ATOM 852 C C . GLY A 1 112 ? 6.963 5.299 -4.522 1.00 91.94 112 GLY A C 1
ATOM 853 O O . GLY A 1 112 ? 7.571 4.462 -3.858 1.00 91.94 112 GLY A O 1
ATOM 854 N N . TYR A 1 113 ? 5.823 5.847 -4.138 1.00 97.12 113 TYR A N 1
ATOM 855 C CA . TYR A 1 113 ? 5.077 5.421 -2.973 1.00 97.12 113 TYR A CA 1
ATOM 856 C C . TYR A 1 113 ? 3.728 4.854 -3.393 1.00 97.12 113 TYR A C 1
ATOM 858 O O . TYR A 1 113 ? 3.058 5.381 -4.283 1.00 97.12 113 TYR A O 1
ATOM 866 N N . VAL A 1 114 ? 3.312 3.789 -2.717 1.00 98.25 114 VAL A N 1
ATOM 867 C CA . VAL A 1 114 ? 1.946 3.275 -2.756 1.00 98.25 114 VAL A CA 1
ATOM 868 C C . VAL A 1 114 ? 1.343 3.474 -1.374 1.00 98.25 114 VAL A C 1
ATOM 870 O O . VAL A 1 114 ? 1.746 2.834 -0.400 1.00 98.25 114 VAL A O 1
ATOM 873 N N . ASP A 1 115 ? 0.378 4.380 -1.313 1.00 98.69 115 ASP A N 1
ATOM 874 C CA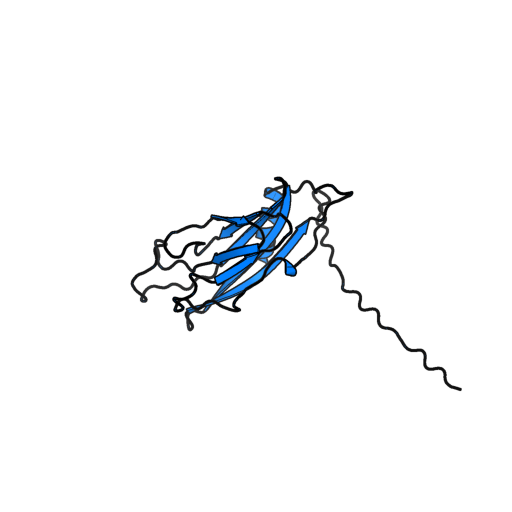 . ASP A 1 115 ? -0.405 4.693 -0.127 1.00 98.69 115 ASP A CA 1
ATOM 875 C C . ASP A 1 115 ? -1.681 3.872 -0.162 1.00 98.69 115 ASP A C 1
ATOM 877 O O . ASP A 1 115 ? -2.350 3.800 -1.193 1.00 98.69 115 ASP A O 1
ATOM 881 N N . ILE A 1 116 ? -2.035 3.244 0.952 1.00 98.81 116 ILE A N 1
ATOM 882 C CA . ILE A 1 116 ? -3.225 2.403 1.012 1.00 98.81 116 ILE A CA 1
ATOM 883 C C . ILE A 1 116 ? -4.014 2.762 2.259 1.00 98.81 116 ILE A C 1
ATOM 885 O O . ILE A 1 116 ? -3.511 2.616 3.373 1.00 98.81 116 ILE A O 1
ATOM 889 N N . ILE A 1 117 ? -5.263 3.183 2.080 1.00 98.81 117 ILE A N 1
ATOM 890 C CA . ILE A 1 117 ? -6.227 3.342 3.172 1.00 98.81 117 ILE A CA 1
ATOM 891 C C . ILE A 1 117 ? -7.093 2.086 3.219 1.00 98.81 117 ILE A C 1
ATOM 893 O O . ILE A 1 117 ? -7.634 1.648 2.205 1.00 98.81 117 ILE A O 1
ATOM 897 N N . ILE A 1 118 ? -7.218 1.483 4.399 1.00 98.69 118 ILE A N 1
ATOM 898 C CA . ILE A 1 118 ? -7.962 0.237 4.586 1.00 98.69 118 ILE A CA 1
ATOM 899 C C . ILE A 1 118 ? -9.320 0.563 5.199 1.00 98.69 118 ILE A C 1
ATOM 901 O O . ILE A 1 118 ? -9.380 1.166 6.276 1.00 98.69 118 ILE A O 1
ATOM 905 N N . LYS A 1 119 ? -10.408 0.135 4.554 1.00 98.62 119 LYS A N 1
ATOM 906 C CA . LYS A 1 119 ? -11.780 0.377 5.014 1.00 98.62 119 LYS A CA 1
ATOM 907 C C . LYS A 1 119 ? -12.570 -0.914 5.228 1.00 98.62 119 LYS A C 1
ATOM 909 O O . LYS A 1 119 ? -12.398 -1.881 4.495 1.00 98.62 119 LYS A O 1
ATOM 914 N N . LYS A 1 120 ? -13.476 -0.905 6.210 1.00 98.12 120 LYS A N 1
ATOM 915 C CA . LYS A 1 120 ? -14.538 -1.913 6.407 1.00 98.12 120 LYS A CA 1
ATOM 916 C C . LYS A 1 120 ? -15.802 -1.209 6.887 1.00 98.12 120 LYS A C 1
ATOM 918 O O . LYS A 1 120 ? -15.727 -0.374 7.785 1.00 98.12 120 LYS A O 1
ATOM 923 N N . ASP A 1 121 ? -16.941 -1.499 6.262 1.00 94.69 121 ASP A N 1
ATOM 924 C CA . ASP A 1 121 ? -18.237 -0.872 6.570 1.00 94.69 121 ASP A CA 1
ATOM 925 C C . ASP A 1 121 ? -18.173 0.670 6.635 1.00 94.69 121 ASP A C 1
ATOM 927 O O . ASP A 1 121 ? -18.673 1.278 7.577 1.00 94.69 121 ASP A O 1
ATOM 931 N N . ALA A 1 122 ? -17.492 1.302 5.671 1.00 92.94 122 ALA A N 1
ATOM 932 C CA . ALA A 1 122 ? -17.216 2.748 5.607 1.00 92.94 122 ALA A CA 1
ATOM 933 C C . ALA A 1 122 ? -16.321 3.338 6.725 1.00 92.94 122 ALA A C 1
ATOM 935 O O . ALA A 1 122 ? -16.069 4.541 6.724 1.00 92.94 122 ALA A O 1
ATOM 936 N N . HIS A 1 123 ? -15.782 2.521 7.632 1.00 98.06 123 HIS A N 1
ATOM 937 C CA . HIS A 1 123 ? -14.824 2.955 8.652 1.00 98.06 123 HIS A CA 1
ATOM 938 C C . HIS A 1 123 ? -13.394 2.749 8.166 1.00 98.06 123 HIS A C 1
ATOM 940 O O . HIS A 1 123 ? -13.093 1.718 7.565 1.00 98.06 123 HIS A O 1
ATOM 946 N N . ILE A 1 124 ? -12.497 3.682 8.488 1.00 98.56 124 ILE A N 1
ATOM 947 C CA . ILE A 1 124 ? -11.061 3.486 8.293 1.00 98.56 124 ILE A CA 1
ATOM 948 C C . ILE A 1 124 ? -10.532 2.591 9.415 1.00 98.56 124 ILE A C 1
ATOM 950 O O . ILE A 1 124 ? -10.655 2.903 10.599 1.00 98.56 124 ILE A O 1
ATOM 954 N N . ILE A 1 125 ? -9.936 1.464 9.035 1.00 98.38 125 ILE A N 1
ATOM 955 C CA . ILE A 1 125 ? -9.465 0.429 9.964 1.00 98.38 125 ILE A CA 1
ATOM 956 C C . ILE A 1 125 ? -7.954 0.220 9.912 1.00 98.38 125 ILE A C 1
ATOM 958 O O . ILE A 1 125 ? -7.420 -0.566 10.692 1.00 98.38 125 ILE A O 1
ATOM 962 N N . GLY A 1 126 ? -7.256 0.931 9.031 1.00 98.50 126 GLY A N 1
ATOM 963 C CA . GLY A 1 126 ? -5.807 0.891 8.941 1.00 98.50 126 GLY A CA 1
ATOM 964 C C . GLY A 1 126 ? -5.268 1.666 7.749 1.00 98.50 126 GLY A C 1
ATOM 965 O O . GLY A 1 126 ? -6.031 2.219 6.955 1.00 98.50 126 GLY A O 1
ATOM 966 N N . TYR A 1 127 ? -3.947 1.683 7.631 1.00 98.81 127 TYR A N 1
ATOM 967 C CA . TYR A 1 127 ? -3.239 2.209 6.473 1.00 98.81 127 TYR A CA 1
ATOM 968 C C . TYR A 1 127 ? -1.936 1.446 6.238 1.00 98.81 127 TYR A C 1
ATOM 970 O O . TYR A 1 127 ? -1.368 0.862 7.163 1.00 98.81 127 TYR A O 1
ATOM 978 N N . ILE A 1 128 ? -1.458 1.460 4.999 1.00 98.81 128 ILE A N 1
ATOM 979 C CA . ILE A 1 128 ? -0.156 0.917 4.608 1.00 98.81 128 ILE A CA 1
ATOM 980 C C . ILE A 1 128 ? 0.566 1.981 3.780 1.00 98.81 128 ILE A C 1
ATOM 982 O O . ILE A 1 128 ? -0.059 2.685 2.987 1.00 98.81 128 ILE A O 1
ATOM 986 N N . VAL A 1 129 ? 1.881 2.078 3.962 1.00 98.75 129 VAL A N 1
ATOM 987 C CA . VAL A 1 129 ? 2.777 2.863 3.108 1.00 98.75 129 VAL A CA 1
ATOM 988 C C . VAL A 1 129 ? 3.853 1.933 2.578 1.00 98.75 129 VAL A C 1
ATOM 990 O O . VAL A 1 129 ? 4.588 1.319 3.357 1.00 98.75 129 VAL A O 1
ATOM 993 N N . ILE A 1 130 ? 3.937 1.825 1.257 1.00 98.62 130 ILE A N 1
ATOM 994 C CA . ILE A 1 130 ? 4.960 1.044 0.566 1.00 98.62 130 ILE A CA 1
ATOM 995 C C . ILE A 1 130 ? 5.828 2.012 -0.219 1.00 98.62 130 ILE A C 1
ATOM 997 O O . ILE A 1 130 ? 5.315 2.810 -0.997 1.00 98.62 130 ILE A O 1
ATOM 1001 N N . TYR A 1 131 ? 7.135 1.924 -0.033 1.00 97.75 131 TYR A N 1
ATOM 1002 C CA . TYR A 1 131 ? 8.112 2.575 -0.889 1.00 97.75 131 TYR A CA 1
ATOM 1003 C C . TYR A 1 131 ? 8.587 1.583 -1.944 1.00 97.75 131 TYR A C 1
ATOM 1005 O O . TYR A 1 131 ? 8.888 0.438 -1.625 1.00 97.75 131 TYR A O 1
ATOM 1013 N N . VAL A 1 132 ? 8.649 1.995 -3.203 1.00 95.75 132 VAL A N 1
ATOM 1014 C CA . VAL A 1 132 ? 9.193 1.191 -4.294 1.00 95.75 132 VAL A CA 1
ATOM 1015 C C . VAL A 1 132 ? 10.431 1.896 -4.816 1.00 95.75 132 VAL A C 1
ATOM 1017 O O . VAL A 1 132 ? 10.341 2.961 -5.424 1.00 95.75 132 VAL A O 1
ATOM 1020 N N . SER A 1 133 ? 11.591 1.299 -4.561 1.00 93.56 133 SER A N 1
ATOM 1021 C CA . SER A 1 133 ? 12.871 1.800 -5.060 1.00 93.56 133 SER A CA 1
ATOM 1022 C C . SER A 1 133 ? 13.183 1.205 -6.426 1.00 93.56 133 SER A C 1
ATOM 1024 O O . SER A 1 133 ? 12.967 0.014 -6.648 1.00 93.56 133 SER A O 1
ATOM 1026 N N . GLY A 1 134 ? 13.672 2.028 -7.347 1.00 89.94 134 GLY A N 1
ATOM 1027 C CA . GLY A 1 134 ? 14.080 1.605 -8.677 1.00 89.94 134 GLY A CA 1
ATOM 1028 C C . GLY A 1 134 ? 15.601 1.509 -8.820 1.00 89.94 134 GLY A C 1
ATOM 1029 O O . GLY A 1 134 ? 16.343 2.350 -8.321 1.00 89.94 134 GLY A O 1
ATOM 1030 N N . ASP A 1 135 ? 16.062 0.489 -9.537 1.00 89.19 135 ASP A N 1
ATOM 1031 C CA . ASP A 1 135 ? 17.455 0.269 -9.918 1.00 89.19 135 ASP A CA 1
ATOM 1032 C C . ASP A 1 135 ? 17.613 0.431 -11.433 1.00 89.19 135 ASP A C 1
ATOM 1034 O O . ASP A 1 135 ? 17.194 -0.424 -12.221 1.00 89.19 135 ASP A O 1
ATOM 1038 N N . GLU A 1 136 ? 18.237 1.540 -11.830 1.00 81.06 136 GLU A N 1
ATOM 1039 C CA . GLU A 1 136 ? 18.519 1.894 -13.224 1.00 81.06 136 GLU A CA 1
ATOM 1040 C C . GLU A 1 136 ? 19.364 0.851 -13.958 1.00 81.06 136 GLU A C 1
ATOM 1042 O O . GLU A 1 136 ? 19.141 0.608 -15.143 1.00 81.06 136 GLU A O 1
ATOM 1047 N N . ASN A 1 137 ? 20.312 0.205 -13.273 1.00 83.50 137 ASN A N 1
ATOM 1048 C CA . ASN A 1 137 ? 21.237 -0.721 -13.925 1.00 83.50 137 ASN A CA 1
ATOM 1049 C C . ASN A 1 137 ? 20.545 -2.030 -14.304 1.00 83.50 137 ASN A C 1
ATOM 1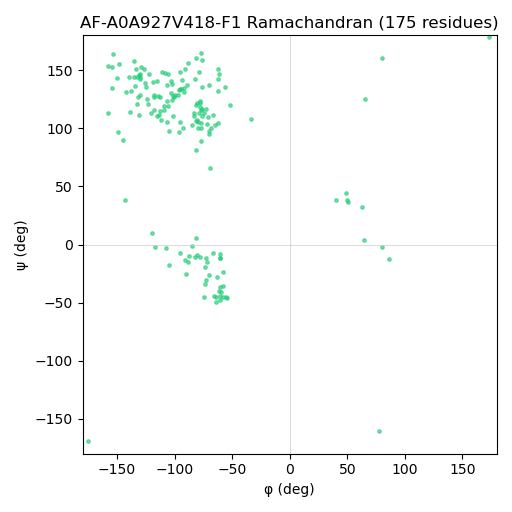051 O O . ASN A 1 137 ? 20.882 -2.647 -15.314 1.00 83.50 137 ASN A O 1
ATOM 1055 N N . ASN A 1 138 ? 19.584 -2.454 -13.482 1.00 83.38 138 ASN A N 1
ATOM 1056 C CA . ASN A 1 138 ? 18.910 -3.738 -13.630 1.00 83.38 138 ASN A CA 1
ATOM 1057 C C . ASN A 1 138 ? 17.469 -3.614 -14.133 1.00 83.38 138 ASN A C 1
ATOM 1059 O O . ASN A 1 138 ? 16.827 -4.644 -14.334 1.00 83.38 138 ASN A O 1
ATOM 1063 N N . PHE A 1 139 ? 16.950 -2.395 -14.329 1.00 83.19 139 PHE A N 1
ATOM 1064 C CA . PHE A 1 139 ? 15.525 -2.141 -14.586 1.00 83.19 139 PHE A CA 1
ATOM 1065 C C . PHE A 1 139 ? 14.626 -2.858 -13.565 1.00 83.19 139 PHE A C 1
ATOM 1067 O O . PHE A 1 139 ? 13.583 -3.415 -13.915 1.00 83.19 139 PHE A O 1
ATOM 1074 N N . ALA A 1 140 ? 15.069 -2.890 -12.307 1.00 88.69 140 ALA A N 1
ATOM 1075 C CA . ALA A 1 140 ? 14.440 -3.642 -11.230 1.00 88.69 140 ALA A CA 1
ATOM 1076 C C . ALA A 1 140 ? 13.810 -2.704 -10.198 1.00 88.69 140 ALA A C 1
ATOM 1078 O O . ALA A 1 140 ? 14.308 -1.608 -9.968 1.00 88.69 140 ALA A O 1
ATOM 1079 N N . TYR A 1 141 ? 12.727 -3.148 -9.571 1.00 92.06 141 TYR A N 1
ATOM 1080 C CA . TYR A 1 141 ? 11.957 -2.383 -8.600 1.00 92.06 141 TYR A CA 1
ATOM 1081 C C . TYR A 1 141 ? 11.745 -3.215 -7.343 1.00 92.06 141 TYR A C 1
ATOM 1083 O O . TYR A 1 141 ? 11.291 -4.358 -7.427 1.00 92.06 141 TYR A O 1
ATOM 1091 N N . TYR A 1 142 ? 12.076 -2.642 -6.190 1.00 95.50 142 TYR A N 1
ATOM 1092 C CA . TYR A 1 142 ? 12.098 -3.325 -4.902 1.00 95.50 142 TYR A CA 1
ATOM 1093 C C . TYR A 1 142 ? 11.125 -2.637 -3.946 1.00 95.50 142 TYR A C 1
ATOM 1095 O O . TYR A 1 142 ? 11.359 -1.476 -3.586 1.00 95.50 142 TYR A O 1
ATOM 1103 N N . PRO A 1 143 ? 10.034 -3.312 -3.549 1.00 97.44 143 PRO A N 1
ATOM 1104 C CA . PRO A 1 143 ? 9.091 -2.756 -2.602 1.00 97.44 143 PRO A CA 1
ATOM 1105 C C . PRO A 1 143 ? 9.567 -2.942 -1.153 1.00 97.44 143 PRO A C 1
ATOM 1107 O O . PRO A 1 143 ? 10.093 -3.986 -0.767 1.00 97.44 143 PRO A O 1
ATOM 1110 N N . GLU A 1 144 ? 9.306 -1.940 -0.326 1.00 97.50 144 GLU A N 1
ATOM 1111 C CA . GLU A 1 144 ? 9.573 -1.907 1.104 1.00 97.50 144 GLU A CA 1
ATOM 1112 C C . GLU A 1 144 ? 8.322 -1.409 1.834 1.00 97.50 144 GLU A C 1
ATOM 1114 O O . GLU A 1 144 ? 7.783 -0.349 1.524 1.00 97.50 144 GLU A O 1
ATOM 1119 N N . VAL A 1 145 ? 7.844 -2.168 2.823 1.00 98.38 145 VAL A N 1
ATOM 1120 C CA . VAL A 1 145 ? 6.753 -1.712 3.696 1.00 98.38 145 VAL A CA 1
ATOM 1121 C C . VAL A 1 145 ? 7.333 -0.771 4.748 1.00 98.38 145 VAL A C 1
ATOM 1123 O O . VAL A 1 145 ? 7.947 -1.241 5.711 1.00 98.38 145 VAL A O 1
ATOM 1126 N N . LEU A 1 146 ? 7.088 0.530 4.587 1.00 98.25 146 LEU A N 1
ATOM 1127 C CA . LEU A 1 146 ? 7.457 1.549 5.571 1.00 98.25 146 LEU A CA 1
ATOM 1128 C C . LEU A 1 146 ? 6.519 1.496 6.778 1.00 98.25 146 LEU A C 1
ATOM 1130 O O . LEU A 1 146 ? 6.962 1.449 7.923 1.00 98.25 146 LEU A O 1
ATOM 1134 N N . ALA A 1 147 ? 5.215 1.395 6.513 1.00 98.25 147 ALA A N 1
ATOM 1135 C CA . ALA A 1 147 ? 4.191 1.273 7.541 1.00 98.25 147 ALA A CA 1
ATOM 1136 C C . ALA A 1 147 ? 3.109 0.278 7.128 1.00 98.25 147 ALA A C 1
ATOM 1138 O O . ALA A 1 147 ? 2.735 0.190 5.963 1.00 98.25 147 ALA A O 1
ATOM 1139 N N . SER A 1 148 ? 2.592 -0.464 8.104 1.00 98.44 148 SER A N 1
ATOM 1140 C CA . SER A 1 148 ? 1.438 -1.348 7.943 1.00 98.44 148 SER A CA 1
ATOM 1141 C C . SER A 1 148 ? 0.699 -1.390 9.267 1.00 98.44 148 SER A C 1
ATOM 1143 O O . SER A 1 148 ? 1.119 -2.075 10.202 1.00 98.44 148 SER A O 1
ATOM 1145 N N . VAL A 1 149 ? -0.345 -0.576 9.376 1.00 98.56 149 VAL A N 1
ATOM 1146 C CA . VAL A 1 149 ? -0.961 -0.192 10.643 1.00 98.56 149 VAL A CA 1
ATOM 1147 C C . VAL A 1 149 ? -2.446 -0.513 10.632 1.00 98.56 149 VAL A C 1
ATOM 1149 O O . VAL A 1 149 ? -3.152 -0.201 9.681 1.00 98.56 149 VAL A O 1
ATOM 1152 N N . ILE A 1 150 ? -2.931 -1.090 11.730 1.00 98.38 150 ILE A N 1
ATOM 1153 C CA . ILE A 1 150 ? -4.343 -1.392 11.969 1.00 98.38 150 ILE A CA 1
ATOM 1154 C C . ILE A 1 150 ? -4.834 -0.633 13.200 1.00 98.38 150 ILE A C 1
ATOM 1156 O O . ILE A 1 150 ? -4.160 -0.590 14.234 1.00 98.38 150 ILE A O 1
ATOM 1160 N N . PHE A 1 151 ? -6.053 -0.108 13.114 1.00 97.56 151 PHE A N 1
ATOM 1161 C CA . PHE A 1 151 ? -6.786 0.501 14.218 1.00 97.56 151 PHE A CA 1
ATOM 1162 C C . PHE A 1 151 ? -7.733 -0.540 14.837 1.00 97.56 151 PHE A C 1
ATOM 1164 O O . PHE A 1 151 ? -8.830 -0.767 14.321 1.00 97.56 151 PHE A O 1
ATOM 1171 N N . PRO A 1 152 ? -7.345 -1.224 15.933 1.00 95.94 152 PRO A N 1
ATOM 1172 C CA . PRO A 1 152 ? -8.197 -2.230 16.558 1.00 95.94 152 PRO A CA 1
ATOM 1173 C C . PRO A 1 152 ? -9.505 -1.624 17.071 1.00 95.94 152 PRO A C 1
ATOM 1175 O O . PRO A 1 152 ? -9.559 -0.466 17.485 1.00 95.94 152 PRO A O 1
ATOM 1178 N N . LYS A 1 153 ? -10.562 -2.435 17.109 1.00 95.31 153 LYS A N 1
ATOM 1179 C CA . LYS A 1 153 ? -11.827 -2.036 17.729 1.00 95.31 153 LYS A CA 1
ATOM 1180 C C . LYS A 1 153 ? -11.643 -1.764 19.227 1.00 95.31 153 LYS A C 1
ATOM 1182 O O . LYS A 1 153 ? -10.936 -2.500 19.915 1.00 95.31 153 LYS A O 1
ATOM 1187 N N . LYS A 1 154 ? -12.341 -0.754 19.749 1.00 93.56 154 LYS A N 1
ATOM 1188 C CA . LYS A 1 154 ? -12.446 -0.460 21.187 1.00 93.56 154 LYS A CA 1
ATOM 1189 C C . LYS A 1 154 ? -13.829 -0.842 21.670 1.00 93.56 154 LYS A C 1
ATOM 1191 O O . LYS A 1 154 ? -14.817 -0.379 21.119 1.00 93.56 154 LYS A O 1
ATOM 1196 N N . MET A 1 155 ? -13.898 -1.717 22.674 1.00 91.81 155 MET A N 1
ATOM 1197 C CA . MET A 1 155 ? -15.176 -2.236 23.185 1.00 91.81 155 MET A CA 1
ATOM 1198 C C . MET A 1 155 ? -16.087 -2.783 22.062 1.00 91.81 155 MET A C 1
ATOM 1200 O O . MET A 1 155 ? -17.296 -2.595 22.086 1.00 91.81 155 MET A O 1
ATOM 1204 N N . GLY A 1 156 ? -15.497 -3.426 21.044 1.00 93.75 156 GLY A N 1
ATOM 1205 C CA . GLY A 1 156 ? -16.228 -3.974 19.893 1.00 93.75 156 GLY A CA 1
ATOM 1206 C C . GLY A 1 156 ? -16.609 -2.965 18.799 1.00 93.75 156 GLY A C 1
ATOM 1207 O O . GLY A 1 156 ? -17.135 -3.379 17.767 1.00 93.75 156 GLY A O 1
ATOM 1208 N N . MET A 1 157 ? -16.294 -1.679 18.969 1.00 94.56 157 MET A N 1
ATOM 1209 C CA . MET A 1 157 ? -16.621 -0.607 18.022 1.00 94.56 157 MET A CA 1
ATOM 1210 C C . MET A 1 157 ? -15.394 -0.144 17.240 1.00 94.56 157 MET A C 1
ATOM 1212 O O . MET A 1 157 ? -14.281 -0.130 17.772 1.00 94.56 157 MET A O 1
ATOM 1216 N N . TYR A 1 158 ? -15.591 0.249 15.980 1.00 96.50 158 TYR A N 1
ATOM 1217 C CA . TYR A 1 158 ? -14.552 0.942 15.218 1.00 96.50 158 TYR A CA 1
ATOM 1218 C C . TYR A 1 158 ? -14.192 2.266 15.895 1.00 96.50 158 TYR A C 1
ATOM 1220 O O . TYR A 1 158 ? -15.027 2.900 16.539 1.00 96.50 158 TYR A O 1
ATOM 1228 N N . GLN A 1 159 ? -12.923 2.646 15.787 1.00 95.44 159 GLN A N 1
ATOM 1229 C CA . GLN A 1 159 ? -12.464 3.945 16.262 1.00 95.44 159 GLN A CA 1
ATOM 1230 C C . GLN A 1 159 ? -12.852 5.019 15.240 1.00 95.44 159 GLN A C 1
ATOM 1232 O O . GLN A 1 159 ? -12.885 4.742 14.043 1.00 95.44 159 GLN A O 1
ATOM 1237 N N . ASP A 1 160 ? -13.122 6.234 15.714 1.00 95.00 160 ASP A N 1
ATOM 1238 C CA . ASP A 1 160 ? -13.381 7.386 14.851 1.00 95.00 160 ASP A CA 1
ATOM 1239 C C . ASP A 1 160 ? -12.051 7.904 14.284 1.00 95.00 160 ASP A C 1
ATOM 1241 O O . ASP A 1 160 ? -11.334 8.686 14.913 1.00 95.00 160 ASP A O 1
ATOM 1245 N N . VAL A 1 161 ? -11.667 7.340 13.140 1.00 96.62 161 VAL A N 1
ATOM 1246 C CA . VAL A 1 161 ? -10.436 7.661 12.421 1.00 96.62 161 VAL A CA 1
ATOM 1247 C C . VAL A 1 161 ? -10.808 8.416 11.156 1.00 96.62 161 VAL A C 1
ATOM 1249 O O . VAL A 1 161 ? -11.500 7.884 10.288 1.00 96.6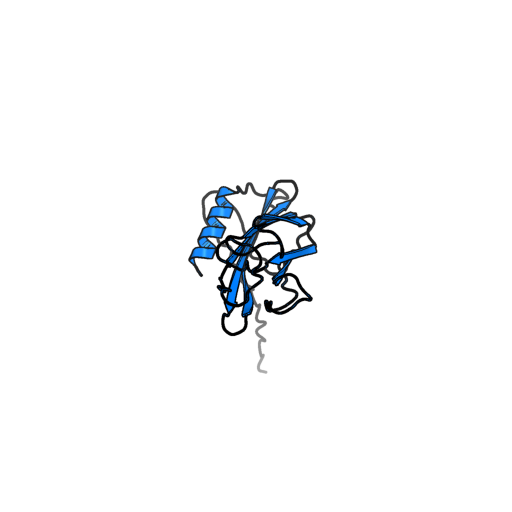2 161 VAL A O 1
ATOM 1252 N N . THR A 1 162 ? -10.322 9.648 11.043 1.00 96.69 162 THR A N 1
ATOM 1253 C CA . THR A 1 162 ? -10.551 10.491 9.870 1.00 96.69 162 THR A CA 1
ATOM 1254 C C . THR A 1 162 ? -9.489 10.255 8.801 1.00 96.69 162 THR A C 1
ATOM 1256 O O . THR A 1 162 ? -8.358 9.852 9.087 1.00 96.69 162 THR A O 1
ATOM 1259 N N . GLU A 1 163 ? -9.838 10.556 7.553 1.00 96.69 163 GLU A N 1
ATOM 1260 C CA . GLU A 1 163 ? -8.888 10.525 6.440 1.00 96.69 163 GLU A CA 1
ATOM 1261 C C . GLU A 1 163 ? -7.748 11.532 6.647 1.00 96.69 163 GLU A C 1
ATOM 1263 O O . GLU A 1 163 ? -6.589 11.190 6.445 1.00 96.69 163 GLU A O 1
ATOM 1268 N N . GLU A 1 164 ? -8.046 12.731 7.162 1.00 97.12 164 GLU A N 1
ATOM 1269 C CA . GLU A 1 164 ? -7.039 13.748 7.500 1.00 97.12 164 GLU A CA 1
ATOM 1270 C C . GLU A 1 164 ? -5.976 13.213 8.471 1.00 97.12 164 GLU A C 1
ATOM 1272 O O . GLU A 1 164 ? -4.778 13.405 8.249 1.00 97.12 164 GLU A O 1
ATOM 1277 N N . TYR A 1 165 ? -6.396 12.494 9.520 1.00 96.69 165 TYR A N 1
ATOM 1278 C CA . TYR A 1 165 ? -5.467 11.872 10.461 1.00 96.69 165 TYR A CA 1
ATOM 1279 C C . TYR A 1 165 ? -4.549 10.868 9.754 1.00 96.69 165 TYR A C 1
ATOM 1281 O O . TYR A 1 165 ? -3.330 10.915 9.943 1.00 96.69 165 TYR A O 1
ATOM 1289 N N . VAL A 1 166 ? -5.116 9.983 8.927 1.00 98.12 166 VAL A N 1
ATOM 1290 C CA . VAL A 1 166 ? -4.353 8.949 8.214 1.00 98.12 166 VAL A CA 1
ATOM 1291 C C . VAL A 1 166 ? -3.399 9.550 7.191 1.00 98.12 166 VAL A C 1
ATOM 1293 O O . VAL A 1 166 ? -2.234 9.164 7.170 1.00 98.12 166 VAL A O 1
ATOM 1296 N N . LEU A 1 167 ? -3.833 10.535 6.405 1.00 97.56 167 LEU A N 1
ATOM 1297 C CA . LEU A 1 167 ? -2.963 11.245 5.464 1.00 97.56 167 LEU A CA 1
ATOM 1298 C C . LEU A 1 167 ? -1.809 11.953 6.189 1.00 97.56 167 LEU A C 1
ATOM 1300 O O . LEU A 1 167 ? -0.678 11.956 5.701 1.00 97.56 167 LEU A O 1
ATOM 1304 N N . GLY A 1 168 ? -2.065 12.494 7.385 1.00 97.75 168 GLY A N 1
ATOM 1305 C CA . GLY A 1 168 ? -1.025 13.019 8.268 1.00 97.75 168 GLY A CA 1
ATOM 1306 C C . GLY A 1 168 ? -0.009 11.955 8.696 1.00 97.75 168 GLY A C 1
ATOM 1307 O O . GLY A 1 168 ? 1.193 12.212 8.638 1.00 97.75 168 GLY A O 1
ATOM 1308 N N . GLN A 1 169 ? -0.464 10.752 9.074 1.00 97.75 169 GLN A N 1
ATOM 1309 C CA . GLN A 1 169 ? 0.440 9.640 9.403 1.00 97.75 169 GLN A CA 1
ATOM 1310 C C . GLN A 1 169 ? 1.255 9.196 8.184 1.00 97.75 169 GLN A C 1
ATOM 1312 O O . GLN A 1 169 ? 2.475 9.140 8.271 1.00 97.75 169 GLN A O 1
ATOM 1317 N N . ILE A 1 170 ? 0.611 8.966 7.036 1.00 98.25 170 ILE A N 1
ATOM 1318 C CA . ILE A 1 170 ? 1.273 8.568 5.783 1.00 98.25 170 ILE A CA 1
ATOM 1319 C C . ILE A 1 170 ? 2.379 9.560 5.415 1.00 98.25 170 ILE A C 1
ATOM 1321 O O . ILE A 1 170 ? 3.502 9.162 5.113 1.00 98.25 170 ILE A O 1
ATOM 1325 N N . LYS A 1 171 ? 2.092 10.864 5.491 1.00 97.88 171 LYS A N 1
ATOM 1326 C CA . LYS A 1 171 ? 3.087 11.908 5.232 1.00 97.88 171 LYS A CA 1
ATOM 1327 C C . LYS A 1 171 ? 4.279 11.827 6.190 1.00 97.88 171 LYS A C 1
ATOM 1329 O O . LYS A 1 171 ? 5.410 12.026 5.750 1.00 97.88 171 LYS A O 1
ATOM 1334 N N . ASN A 1 172 ? 4.039 11.550 7.472 1.00 97.00 172 ASN A N 1
ATOM 1335 C CA . ASN A 1 172 ? 5.112 11.391 8.451 1.00 97.00 172 ASN A CA 1
ATOM 1336 C C . ASN A 1 172 ? 5.993 10.182 8.117 1.00 97.00 172 ASN A C 1
ATOM 1338 O O . ASN A 1 172 ? 7.209 10.339 8.098 1.00 97.00 172 ASN A O 1
ATOM 1342 N N . GLU A 1 173 ? 5.410 9.028 7.778 1.00 96.94 173 GLU A N 1
ATOM 1343 C CA . GLU A 1 173 ? 6.175 7.827 7.393 1.00 96.94 173 GLU A CA 1
ATOM 1344 C C . GLU A 1 173 ? 7.081 8.098 6.187 1.00 96.94 173 GLU A C 1
ATOM 1346 O O . GLU A 1 173 ? 8.268 7.790 6.215 1.00 96.94 173 GLU A O 1
ATOM 1351 N N . LYS A 1 174 ? 6.556 8.774 5.156 1.00 95.88 174 LYS A N 1
ATOM 1352 C CA . LYS A 1 174 ? 7.344 9.158 3.974 1.00 95.88 174 LYS A CA 1
ATOM 1353 C C . LYS A 1 174 ? 8.489 10.117 4.288 1.00 95.88 174 LYS A C 1
ATOM 1355 O O . LYS A 1 174 ? 9.472 10.136 3.566 1.00 95.88 174 LYS A O 1
ATOM 1360 N N . SER A 1 175 ? 8.360 10.938 5.331 1.00 94.19 175 SER A N 1
ATOM 1361 C CA . SER A 1 175 ? 9.408 11.893 5.718 1.00 94.19 175 SER A CA 1
ATOM 1362 C C . SER A 1 175 ? 10.581 11.261 6.473 1.00 94.19 175 SER A C 1
ATOM 1364 O O . SER A 1 175 ? 11.582 11.938 6.703 1.00 94.19 175 SER A O 1
ATOM 1366 N N . LEU A 1 176 ? 10.444 9.996 6.890 1.00 89.38 176 LEU A N 1
ATOM 1367 C CA . LEU A 1 176 ? 11.487 9.234 7.580 1.00 89.38 176 LEU A CA 1
ATOM 1368 C C . LEU A 1 176 ? 12.383 8.433 6.622 1.00 89.38 176 LEU A C 1
ATOM 1370 O O . LEU A 1 176 ? 13.426 7.951 7.067 1.00 89.38 176 LEU A O 1
ATOM 1374 N N . GL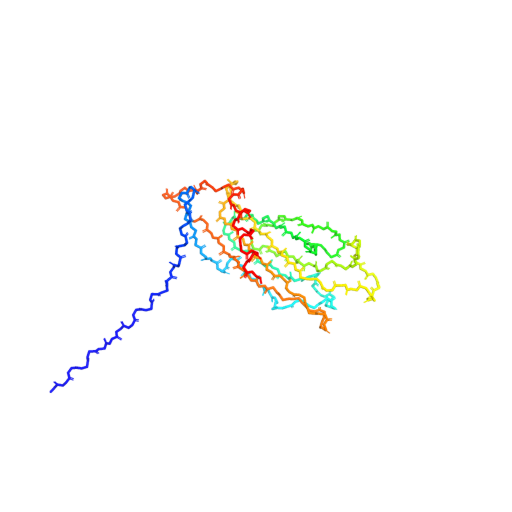N A 1 177 ? 11.966 8.286 5.359 1.00 84.75 177 GLN A N 1
ATOM 1375 C CA . GLN A 1 177 ? 12.693 7.601 4.286 1.00 84.75 177 GLN A CA 1
ATOM 1376 C C . GLN A 1 177 ? 13.707 8.535 3.619 1.00 84.75 177 GLN A C 1
ATOM 1378 O O . GLN A 1 177 ? 14.841 8.073 3.358 1.00 84.75 177 GLN A O 1
#

Sequence (177 aa):
MKHKLSVVGVLLFGVILIVCSHNNITAKNDKSIVEFPVQSYNGTYSSIPGQPIKLTLDDAVFECTTDTGSFSYNELISHQSIASGETVFWCPSYNENGKASATLNRVTVNNGYVDIIIKKDAHIIGYIVIYVSGDENNFAYYPEVLASVIFPKKMGMYQDVTEEYVLGQIKNEKSLQ

Solvent-accessible surface area (backbone atoms only — not comparable to full-atom values): 10374 Å² total; per-residue (Å²): 138,84,86,82,82,81,83,79,80,79,82,76,80,77,78,76,68,67,79,65,89,78,63,94,61,60,51,40,81,46,67,84,35,56,45,58,90,52,81,56,28,46,81,84,50,87,89,51,75,32,38,49,40,35,37,48,49,92,82,26,38,38,44,36,35,41,85,43,43,11,63,36,66,84,48,78,34,42,64,52,74,46,54,49,72,41,70,50,33,50,10,82,46,26,38,100,81,50,46,65,50,93,55,83,90,56,64,65,68,60,59,32,41,42,41,29,46,28,31,43,96,91,36,51,39,31,39,36,33,32,40,32,46,46,36,74,92,69,46,29,36,38,71,41,78,79,42,34,37,34,40,64,59,57,97,86,34,80,56,96,55,54,67,69,58,49,54,53,49,53,53,52,60,64,72,74,111

Nearest PDB structures (foldseek):
  6a6y-assembly1_A  TM=4.195E-01  e=2.659E-01  Plasmodium falciparum 3D7
  6a6y-assembly1_B  TM=4.511E-01  e=4.296E-01  Plasmodium falciparum 3D7
  7n1l-assembly7_M  TM=5.701E-01  e=3.822E+00  Brucella abortus 2308
  8qrt-assembly2_DDD  TM=3.333E-01  e=4.731E+00  Lemna aequinoctialis